Protein AF-A0A0C2FLE5-F1 (afdb_monomer_lite)

Sequence (185 aa):
MPFYPHYSCAQSGVLLNEAERVLRTFTVPATVDGKEVPNERIVPNSSESFRVSALHRWSSHPVVSEYWLNVLQPLRGDFGGLLFCAPSLAKRLSTQLPDDKCMAVVPISSFVPDFNTTSVLPNIIQTVEKAVLIEPQPENTVLLQGMVEVIKNHLLGRRNAQLQNRCDWCINTKCEEMRNVLVDS

Organism: NCBI:txid51022

Structure (mmCIF, N/CA/C/O backbone):
data_AF-A0A0C2FLE5-F1
#
_entry.id   AF-A0A0C2FLE5-F1
#
loop_
_atom_site.group_PDB
_atom_site.id
_atom_site.type_symbol
_atom_site.label_atom_id
_atom_site.label_alt_id
_atom_site.label_comp_id
_atom_site.label_asym_id
_atom_site.label_entity_id
_atom_site.label_seq_id
_atom_site.pdbx_PDB_ins_code
_atom_site.Cartn_x
_atom_site.Cartn_y
_atom_site.Cartn_z
_atom_site.occupancy
_atom_site.B_iso_or_equiv
_atom_site.auth_seq_id
_atom_site.auth_comp_id
_atom_site.auth_asym_id
_atom_site.auth_atom_id
_atom_site.pdbx_PDB_model_num
ATOM 1 N N . MET A 1 1 ? 7.540 0.224 -2.708 1.00 80.69 1 MET A N 1
ATOM 2 C CA . MET A 1 1 ? 6.463 -0.439 -1.943 1.00 80.69 1 MET A CA 1
ATOM 3 C C . MET A 1 1 ? 5.589 0.643 -1.329 1.00 80.69 1 MET A C 1
ATOM 5 O O . MET A 1 1 ? 6.129 1.429 -0.563 1.00 80.69 1 MET A O 1
ATOM 9 N N . PRO A 1 2 ? 4.296 0.746 -1.672 1.00 78.62 2 PRO A N 1
ATOM 10 C CA . PRO A 1 2 ? 3.363 1.605 -0.950 1.00 78.62 2 PRO A CA 1
ATOM 11 C C . PRO A 1 2 ? 3.165 1.114 0.493 1.00 78.62 2 PRO A C 1
ATOM 13 O O . PRO A 1 2 ? 3.104 -0.093 0.735 1.00 78.62 2 PRO A O 1
ATOM 16 N N . PHE A 1 3 ? 2.992 2.046 1.434 1.00 81.31 3 PHE A N 1
ATOM 17 C CA . PHE A 1 3 ? 2.640 1.743 2.831 1.00 81.31 3 PHE A CA 1
ATOM 18 C C . PHE A 1 3 ? 1.182 1.285 3.011 1.00 81.31 3 PHE A C 1
ATOM 20 O O . PHE A 1 3 ? 0.764 0.973 4.120 1.00 81.31 3 PHE A O 1
ATOM 27 N N . TYR A 1 4 ? 0.414 1.213 1.922 1.00 83.75 4 TYR A N 1
ATOM 28 C CA . TYR A 1 4 ? -0.947 0.690 1.904 1.00 83.75 4 TYR A CA 1
ATOM 29 C C . TYR A 1 4 ? -0.917 -0.815 1.592 1.00 83.75 4 TYR A C 1
ATOM 31 O O . TYR A 1 4 ? -0.530 -1.191 0.479 1.00 83.75 4 TYR A O 1
ATOM 39 N N . PRO A 1 5 ? -1.336 -1.698 2.520 1.00 86.06 5 PRO A N 1
ATOM 40 C CA . PRO A 1 5 ? -1.400 -3.132 2.238 1.00 86.06 5 PRO A CA 1
ATOM 41 C C . PRO A 1 5 ? -2.419 -3.467 1.153 1.00 86.06 5 PRO A C 1
ATOM 43 O O . PRO A 1 5 ? -2.209 -4.382 0.352 1.00 86.06 5 PRO A O 1
ATOM 46 N N . HIS A 1 6 ? -3.524 -2.726 1.121 1.00 87.75 6 HIS A N 1
ATOM 47 C CA . HIS A 1 6 ? -4.578 -2.882 0.131 1.00 87.75 6 HIS A CA 1
ATOM 48 C C . HIS A 1 6 ? -4.260 -2.045 -1.107 1.00 87.75 6 HIS A C 1
ATOM 50 O O . HIS A 1 6 ? -3.889 -0.876 -1.008 1.00 87.75 6 HIS A O 1
ATOM 56 N N . TYR A 1 7 ? -4.428 -2.638 -2.287 1.00 87.88 7 TYR A N 1
ATOM 57 C CA . TYR A 1 7 ? -4.278 -1.903 -3.535 1.00 87.88 7 TYR A CA 1
ATOM 58 C C . TYR A 1 7 ? -5.562 -1.149 -3.877 1.00 87.88 7 TYR A C 1
ATOM 60 O O . TYR A 1 7 ? -6.645 -1.728 -3.909 1.00 87.88 7 TYR A O 1
ATOM 68 N N . SER A 1 8 ? -5.412 0.127 -4.212 1.00 87.31 8 SER A N 1
ATOM 69 C CA . SER A 1 8 ? -6.438 0.942 -4.854 1.00 87.31 8 SER A CA 1
ATOM 70 C C . SER A 1 8 ? -5.788 1.782 -5.945 1.00 87.31 8 SER A C 1
ATOM 72 O O . SER A 1 8 ? -4.701 2.334 -5.742 1.00 87.31 8 SER A O 1
ATOM 74 N N . CYS A 1 9 ? -6.461 1.929 -7.089 1.00 86.69 9 CYS A N 1
ATOM 75 C CA . CYS A 1 9 ? -5.992 2.807 -8.161 1.00 86.69 9 CYS A CA 1
ATOM 76 C C . CYS A 1 9 ? -5.874 4.269 -7.709 1.00 86.69 9 CYS A C 1
ATOM 78 O O . CYS A 1 9 ? -5.026 4.981 -8.234 1.00 86.69 9 CYS A O 1
ATOM 80 N N . ALA A 1 10 ? -6.674 4.695 -6.724 1.00 84.31 10 ALA A N 1
ATOM 81 C CA . ALA A 1 10 ? -6.667 6.054 -6.179 1.00 84.31 10 ALA A CA 1
ATOM 82 C C . ALA A 1 10 ? -5.573 6.297 -5.120 1.00 84.31 10 ALA A C 1
ATOM 84 O O . ALA A 1 10 ? -5.348 7.438 -4.733 1.00 84.31 10 ALA A O 1
ATOM 85 N N . GLN A 1 11 ? -4.900 5.242 -4.647 1.00 85.06 11 GLN A N 1
ATOM 86 C CA . GLN A 1 11 ? -3.818 5.326 -3.659 1.00 85.06 11 GLN A CA 1
ATOM 87 C C . GLN A 1 11 ? -2.530 4.748 -4.253 1.00 85.06 11 GLN A C 1
ATOM 89 O O . GLN A 1 11 ? -1.797 5.445 -4.952 1.00 85.06 11 GLN A O 1
ATOM 94 N N . SER A 1 12 ? -2.287 3.449 -4.052 1.00 88.44 12 SER A N 1
ATOM 95 C CA . SER A 1 12 ? -1.125 2.738 -4.592 1.00 88.44 12 SER A CA 1
ATOM 96 C C . SER A 1 12 ? -0.978 2.917 -6.104 1.00 88.44 12 SER A C 1
ATOM 98 O O . SER A 1 12 ? 0.133 3.108 -6.580 1.00 88.44 12 SER A O 1
ATOM 100 N N . GLY A 1 13 ? -2.076 2.915 -6.867 1.00 89.69 13 GLY A N 1
ATOM 101 C CA . GLY A 1 13 ? -2.028 3.124 -8.318 1.00 89.69 13 GLY A CA 1
ATOM 102 C C . GLY A 1 13 ? -1.497 4.500 -8.726 1.00 89.69 13 GLY A C 1
ATOM 103 O O . GLY A 1 13 ? -0.676 4.574 -9.635 1.00 89.69 13 GLY A O 1
ATOM 104 N N . VAL A 1 14 ? -1.892 5.572 -8.030 1.00 89.94 14 VAL A N 1
ATOM 105 C CA . VAL A 1 14 ? -1.365 6.926 -8.279 1.00 89.94 14 VAL A CA 1
ATOM 106 C C . VAL A 1 14 ? 0.143 6.963 -8.043 1.00 89.94 14 VAL A C 1
ATOM 108 O O . VAL A 1 14 ? 0.878 7.454 -8.895 1.00 89.94 14 VAL A O 1
ATOM 111 N N . LEU A 1 15 ? 0.608 6.387 -6.929 1.00 90.94 15 LEU A N 1
ATOM 112 C CA . LEU A 1 15 ? 2.034 6.342 -6.596 1.00 90.94 15 LEU A CA 1
ATOM 113 C C . LEU A 1 15 ? 2.845 5.538 -7.617 1.00 90.94 15 LEU A C 1
ATOM 115 O O . LEU A 1 15 ? 3.942 5.945 -7.982 1.00 90.94 15 LEU A O 1
ATOM 119 N N . LEU A 1 16 ? 2.314 4.409 -8.092 1.00 92.62 16 LEU A N 1
ATOM 120 C CA . LEU A 1 16 ? 2.991 3.592 -9.102 1.00 92.62 16 LEU A CA 1
ATOM 121 C C . LEU A 1 16 ? 3.028 4.277 -10.470 1.00 92.62 16 LEU A C 1
ATOM 123 O O . LEU A 1 16 ? 4.052 4.208 -11.142 1.00 92.62 16 LEU A O 1
ATOM 127 N N . ASN A 1 17 ? 1.952 4.961 -10.866 1.00 93.31 17 ASN A N 1
ATOM 128 C CA . ASN A 1 17 ? 1.932 5.750 -12.099 1.00 93.31 17 ASN A CA 1
ATOM 129 C C . ASN A 1 17 ? 2.960 6.887 -12.042 1.00 93.31 17 ASN A C 1
ATOM 131 O O . ASN A 1 17 ? 3.650 7.150 -13.020 1.00 93.31 17 ASN A O 1
ATOM 135 N N . GLU A 1 18 ? 3.083 7.552 -10.893 1.00 94.19 18 GLU A N 1
ATOM 136 C CA . GLU A 1 18 ? 4.070 8.615 -10.719 1.00 94.19 18 GLU A CA 1
ATOM 137 C C . GLU A 1 18 ? 5.503 8.071 -10.690 1.00 94.19 18 GLU A C 1
ATOM 139 O O . GLU A 1 18 ? 6.390 8.637 -11.328 1.00 94.19 18 GLU A O 1
ATOM 144 N N . ALA A 1 19 ? 5.731 6.936 -10.023 1.00 92.69 19 ALA A N 1
ATOM 145 C CA . ALA A 1 19 ? 7.021 6.255 -10.049 1.00 92.69 19 ALA A CA 1
ATOM 146 C C . ALA A 1 19 ? 7.426 5.874 -11.480 1.00 92.69 19 ALA A C 1
ATOM 148 O O . ALA A 1 19 ? 8.569 6.093 -11.874 1.00 92.69 19 ALA A O 1
ATOM 149 N N . GLU A 1 20 ? 6.493 5.355 -12.280 1.00 93.31 20 GLU A N 1
ATOM 150 C CA . GLU A 1 20 ? 6.762 5.025 -13.677 1.00 93.31 20 GLU A CA 1
ATOM 151 C C . GLU A 1 20 ? 7.075 6.266 -14.523 1.00 93.31 20 GLU A C 1
ATOM 153 O O . GLU A 1 20 ? 8.065 6.269 -15.260 1.00 93.31 20 GLU A O 1
ATOM 158 N N . ARG A 1 21 ? 6.325 7.357 -14.337 1.00 94.50 21 ARG A N 1
ATOM 159 C CA . ARG A 1 21 ? 6.589 8.631 -15.015 1.00 94.50 21 ARG A CA 1
ATOM 160 C C . ARG A 1 21 ? 8.005 9.133 -14.725 1.00 94.50 21 ARG A C 1
ATOM 162 O O . ARG A 1 21 ? 8.717 9.554 -15.640 1.00 94.50 21 ARG A O 1
ATOM 169 N N . VAL A 1 22 ? 8.423 9.089 -13.458 1.00 93.75 22 VAL A N 1
ATOM 170 C CA . VAL A 1 22 ? 9.777 9.471 -13.030 1.00 93.75 22 VAL A CA 1
ATOM 171 C C . VAL A 1 22 ? 10.817 8.551 -13.671 1.00 93.75 22 VAL A C 1
ATOM 173 O O . VAL A 1 22 ? 11.784 9.045 -14.249 1.00 93.75 22 VAL A O 1
ATOM 176 N N . LEU A 1 23 ? 10.596 7.233 -13.662 1.00 93.44 23 LEU A N 1
ATOM 177 C CA . LEU A 1 23 ? 11.495 6.275 -14.310 1.00 93.44 23 LEU A CA 1
ATOM 178 C C . LEU A 1 23 ? 11.679 6.592 -15.795 1.00 93.44 23 LEU A C 1
ATOM 180 O O . LEU A 1 23 ? 12.816 6.676 -16.253 1.00 93.44 23 LEU A O 1
ATOM 184 N N . ARG A 1 24 ? 10.600 6.840 -16.544 1.00 92.00 24 ARG A N 1
ATOM 185 C CA . ARG A 1 24 ? 10.696 7.223 -17.963 1.00 92.00 24 ARG A CA 1
ATOM 186 C C . ARG A 1 24 ? 11.422 8.540 -18.193 1.00 92.00 24 ARG A C 1
ATOM 188 O O . ARG A 1 24 ? 12.083 8.694 -19.211 1.00 92.00 24 ARG A O 1
ATOM 195 N N . THR A 1 25 ? 11.275 9.490 -17.274 1.00 95.00 25 THR A N 1
ATOM 196 C CA . THR A 1 25 ? 11.876 10.822 -17.412 1.00 95.00 25 THR A CA 1
ATOM 197 C C . THR A 1 25 ? 13.398 10.766 -17.280 1.00 95.00 25 THR A C 1
ATOM 199 O O . THR A 1 25 ? 14.098 11.486 -17.984 1.00 95.00 25 THR A O 1
ATOM 202 N N . PHE A 1 26 ? 13.914 9.919 -16.385 1.00 95.06 26 PHE A N 1
ATOM 203 C CA . PHE A 1 26 ? 15.330 9.940 -15.999 1.00 95.06 26 PHE A CA 1
ATOM 204 C C . PHE A 1 26 ? 16.128 8.705 -16.424 1.00 95.06 26 PHE A C 1
ATOM 206 O O . PHE A 1 26 ? 17.340 8.673 -16.227 1.00 95.06 26 PHE A O 1
ATOM 213 N N . THR A 1 27 ? 15.482 7.683 -16.987 1.00 95.75 27 THR A N 1
ATOM 214 C CA . THR A 1 27 ? 16.147 6.433 -17.381 1.00 95.75 27 THR A CA 1
ATOM 215 C C . THR A 1 27 ? 15.638 5.918 -18.717 1.00 95.75 27 THR A C 1
ATOM 217 O O . THR A 1 27 ? 14.536 6.262 -19.140 1.00 95.75 27 THR A O 1
ATOM 220 N N . VAL A 1 28 ? 16.397 5.019 -19.338 1.00 94.81 28 VAL A N 1
ATOM 221 C CA . VAL A 1 28 ? 16.006 4.293 -20.557 1.00 94.81 28 VAL A CA 1
ATOM 222 C C . VAL A 1 28 ? 15.937 2.785 -20.281 1.00 94.81 28 VAL A C 1
ATOM 224 O O . VAL A 1 28 ? 16.626 2.320 -19.370 1.00 94.81 28 VAL A O 1
ATOM 227 N N . PRO A 1 29 ? 15.085 2.018 -20.988 1.00 93.69 29 PRO A N 1
ATOM 228 C CA . PRO A 1 29 ? 15.068 0.564 -20.850 1.00 93.69 29 PRO A CA 1
ATOM 229 C C . PRO A 1 29 ? 16.383 -0.051 -21.348 1.00 93.69 29 PRO A C 1
ATOM 231 O O . PRO A 1 29 ? 16.980 0.433 -22.311 1.00 93.69 29 PRO A O 1
ATOM 234 N N . ALA A 1 30 ? 16.830 -1.124 -20.701 1.00 92.19 30 ALA A N 1
ATOM 235 C CA . ALA A 1 30 ? 17.932 -1.939 -21.194 1.00 92.19 30 ALA A CA 1
ATOM 236 C C . ALA A 1 30 ? 17.481 -2.787 -22.392 1.00 92.19 30 ALA A C 1
ATOM 238 O O . ALA A 1 30 ? 16.291 -3.037 -22.591 1.00 92.19 30 ALA A O 1
ATOM 239 N N . THR A 1 31 ? 18.444 -3.240 -23.194 1.00 91.88 31 THR A N 1
ATOM 240 C CA . THR A 1 31 ? 18.205 -4.174 -24.300 1.00 91.88 31 THR A CA 1
ATOM 241 C C . THR A 1 31 ? 18.943 -5.478 -24.021 1.00 91.88 31 THR A C 1
ATOM 243 O O . THR A 1 31 ? 20.160 -5.464 -23.848 1.00 91.88 31 THR A O 1
ATOM 246 N N . VAL A 1 32 ? 18.219 -6.597 -24.010 1.00 87.12 32 VAL A N 1
ATOM 247 C CA . VAL A 1 32 ? 18.761 -7.954 -23.845 1.00 87.12 32 VAL A CA 1
ATOM 248 C C . VAL A 1 32 ? 18.377 -8.761 -25.082 1.00 87.12 32 VAL A C 1
ATOM 250 O O . VAL A 1 32 ? 17.215 -8.760 -25.486 1.00 87.12 32 VAL A O 1
ATOM 253 N N . ASP A 1 33 ? 19.355 -9.387 -25.739 1.00 89.25 33 ASP A N 1
ATOM 254 C CA . ASP A 1 33 ? 19.161 -10.151 -26.985 1.00 89.25 33 ASP A CA 1
ATOM 255 C C . ASP A 1 33 ? 18.396 -9.382 -28.084 1.00 89.25 33 ASP A C 1
ATOM 257 O O . ASP A 1 33 ? 17.570 -9.929 -28.817 1.00 89.25 33 ASP A O 1
ATOM 261 N N . GLY A 1 34 ? 18.650 -8.072 -28.185 1.00 87.88 34 GLY A N 1
ATOM 262 C CA . GLY A 1 34 ? 18.008 -7.190 -29.165 1.00 87.88 34 GLY A CA 1
ATOM 263 C C . GLY A 1 34 ? 16.560 -6.804 -28.839 1.00 87.88 34 GLY A C 1
ATOM 264 O O . GLY A 1 34 ? 15.910 -6.174 -29.671 1.00 87.88 34 GLY A O 1
ATOM 265 N N . LYS A 1 35 ? 16.046 -7.153 -27.653 1.00 89.62 35 LYS A N 1
ATOM 266 C CA . LYS A 1 35 ? 14.710 -6.768 -27.179 1.00 89.62 35 LYS A CA 1
ATOM 267 C C . LYS A 1 35 ? 14.805 -5.834 -25.983 1.00 89.62 35 LYS A C 1
ATOM 269 O O . LYS A 1 35 ? 15.610 -6.057 -25.083 1.00 89.62 35 LYS A O 1
ATOM 274 N N . GLU A 1 36 ? 13.963 -4.805 -25.960 1.00 89.44 36 GLU A N 1
ATOM 275 C CA . GLU A 1 36 ? 13.827 -3.961 -24.776 1.00 89.44 36 GLU A CA 1
ATOM 276 C C . GLU A 1 36 ? 13.279 -4.776 -23.602 1.00 89.44 36 GLU A C 1
ATOM 278 O O . GLU A 1 36 ? 12.317 -5.532 -23.747 1.00 89.44 36 GLU A O 1
ATOM 283 N N . VAL A 1 37 ? 13.886 -4.583 -22.435 1.00 90.31 37 VAL A N 1
ATOM 284 C CA . VAL A 1 37 ? 13.462 -5.160 -21.161 1.00 90.31 37 VAL A CA 1
ATOM 285 C C . VAL A 1 37 ? 12.984 -3.997 -20.284 1.00 90.31 37 VAL A C 1
ATOM 287 O O . VAL A 1 37 ? 13.802 -3.314 -19.668 1.00 90.31 37 VAL A O 1
ATOM 290 N N . PRO A 1 38 ? 11.668 -3.693 -20.249 1.00 86.81 38 PRO A N 1
ATOM 291 C CA . PRO A 1 38 ? 11.158 -2.436 -19.688 1.00 86.81 38 PRO A CA 1
ATOM 292 C C . PRO A 1 38 ? 11.493 -2.205 -18.213 1.00 86.81 38 PRO A C 1
ATOM 294 O O . PRO A 1 38 ? 11.668 -1.055 -17.794 1.00 86.81 38 PR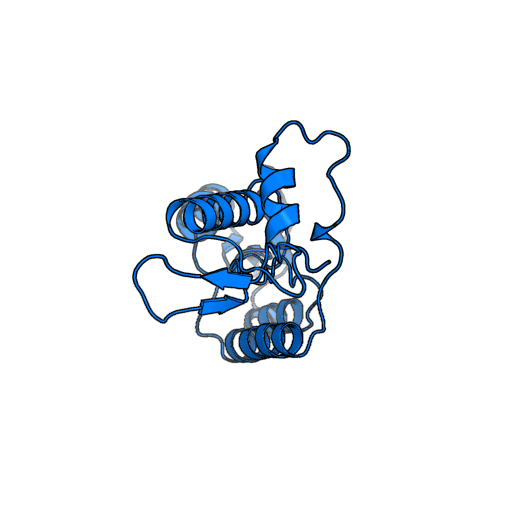O A O 1
ATOM 297 N N . ASN A 1 39 ? 11.572 -3.292 -17.441 1.00 89.12 39 ASN A N 1
ATOM 298 C CA . ASN A 1 39 ? 11.868 -3.293 -16.012 1.00 89.12 39 ASN A CA 1
ATOM 299 C C . ASN A 1 39 ? 13.375 -3.235 -15.706 1.00 89.12 39 ASN A C 1
ATOM 301 O O . ASN A 1 39 ? 13.735 -3.017 -14.553 1.00 89.12 39 ASN A O 1
ATOM 305 N N . GLU A 1 40 ? 14.260 -3.376 -16.691 1.00 93.31 40 GLU A N 1
ATOM 306 C CA . GLU A 1 40 ? 15.693 -3.117 -16.542 1.00 93.31 40 GLU A CA 1
ATOM 307 C C . GLU A 1 40 ? 16.001 -1.709 -17.046 1.00 93.31 40 GLU A C 1
ATOM 309 O O . GLU A 1 40 ? 15.653 -1.344 -18.167 1.00 93.31 40 GLU A O 1
ATOM 314 N N . ARG A 1 41 ? 16.595 -0.873 -16.194 1.00 94.38 41 ARG A N 1
ATOM 315 C CA . ARG A 1 41 ? 16.763 0.564 -16.432 1.00 94.38 41 ARG A CA 1
ATOM 316 C C . ARG A 1 41 ? 18.231 0.941 -16.431 1.00 94.38 41 ARG A C 1
ATOM 318 O O . ARG A 1 41 ? 18.993 0.478 -15.586 1.00 94.38 41 ARG A O 1
ATOM 325 N N . ILE A 1 42 ? 18.594 1.837 -17.338 1.00 95.12 42 ILE A N 1
ATOM 326 C CA . ILE A 1 42 ? 19.922 2.438 -17.441 1.00 95.12 42 ILE A CA 1
ATOM 327 C C . ILE A 1 42 ? 19.780 3.936 -17.197 1.00 95.12 42 ILE A C 1
ATOM 329 O O . ILE A 1 42 ? 18.889 4.583 -17.759 1.00 95.12 42 ILE A O 1
ATOM 333 N N . VAL A 1 43 ? 20.655 4.489 -16.361 1.00 95.88 43 VAL A N 1
ATOM 334 C CA . VAL A 1 43 ? 20.745 5.935 -16.149 1.00 95.88 43 VAL A CA 1
ATOM 335 C C . VAL A 1 43 ? 21.650 6.528 -17.237 1.00 95.88 43 VAL A C 1
ATOM 337 O O . VAL A 1 43 ? 22.828 6.174 -17.305 1.00 95.88 43 VAL A O 1
ATOM 340 N N . PRO A 1 44 ? 21.147 7.422 -18.110 1.00 94.19 44 PRO A N 1
ATOM 341 C CA . PRO A 1 44 ? 21.969 8.038 -19.142 1.00 94.19 44 PRO A CA 1
ATOM 342 C C . PRO A 1 44 ? 23.152 8.799 -18.538 1.00 94.19 44 PRO A C 1
ATOM 344 O O . PRO A 1 44 ? 23.010 9.472 -17.518 1.00 94.19 44 PRO A O 1
ATOM 347 N N . ASN A 1 45 ? 24.306 8.737 -19.204 1.00 93.62 45 ASN A N 1
ATOM 348 C CA . ASN A 1 45 ? 25.553 9.380 -18.769 1.00 93.62 45 ASN A CA 1
ATOM 349 C C . ASN A 1 45 ? 26.082 8.898 -17.405 1.00 93.62 45 ASN A C 1
ATOM 351 O O . ASN A 1 45 ? 26.833 9.619 -16.748 1.00 93.62 45 ASN A O 1
ATOM 355 N N . SER A 1 46 ? 25.719 7.689 -16.976 1.00 92.62 46 SER A N 1
ATOM 356 C CA . SER A 1 46 ? 26.290 7.050 -15.792 1.00 92.62 46 SER A CA 1
ATOM 357 C C . SER A 1 46 ? 26.575 5.564 -16.049 1.00 92.62 46 SER A C 1
ATOM 359 O O . SER A 1 46 ? 26.155 5.001 -17.060 1.00 92.62 46 SER A O 1
ATOM 361 N N . SER A 1 47 ? 27.329 4.932 -15.147 1.00 91.56 47 SER A N 1
ATOM 362 C CA . SER A 1 47 ? 27.562 3.481 -15.130 1.00 91.56 47 SER A CA 1
ATOM 363 C C . SER A 1 47 ? 26.453 2.697 -14.419 1.00 91.56 47 SER A C 1
ATOM 365 O O . SER A 1 47 ? 26.553 1.480 -14.277 1.00 91.56 47 SER A O 1
ATOM 367 N N . GLU A 1 48 ? 25.418 3.382 -13.934 1.00 94.12 48 GLU A N 1
ATOM 368 C CA . GLU A 1 48 ? 24.383 2.797 -13.093 1.00 94.12 48 GLU A CA 1
ATOM 369 C C . GLU A 1 48 ? 23.277 2.155 -13.931 1.00 94.12 48 GLU A C 1
ATOM 371 O O . GLU A 1 48 ? 22.686 2.762 -14.833 1.00 94.12 48 GLU A O 1
ATOM 376 N N . SER A 1 49 ? 22.942 0.923 -13.560 1.00 93.81 49 SER A N 1
ATOM 377 C CA . SER A 1 49 ? 21.773 0.210 -14.057 1.00 93.81 49 SER A CA 1
ATOM 378 C C . SER A 1 49 ? 21.087 -0.518 -12.910 1.00 93.81 49 SER A C 1
ATOM 380 O O . SER A 1 49 ? 21.715 -0.873 -11.911 1.00 93.81 49 SER A O 1
ATOM 382 N N . PHE A 1 50 ? 19.777 -0.704 -13.022 1.00 93.88 50 PHE A N 1
ATOM 383 C CA . PHE A 1 50 ? 18.996 -1.343 -11.973 1.00 93.88 50 PHE A CA 1
ATOM 384 C C . PHE A 1 50 ? 17.741 -2.005 -12.527 1.00 93.88 50 PHE A C 1
ATOM 386 O O . PHE A 1 50 ? 17.175 -1.583 -13.534 1.00 93.88 50 PHE A O 1
ATOM 393 N N . ARG A 1 51 ? 17.268 -3.033 -11.820 1.00 91.81 51 ARG A N 1
ATOM 394 C CA . ARG A 1 51 ? 15.989 -3.681 -12.104 1.00 91.81 51 ARG A CA 1
ATOM 395 C C . ARG A 1 51 ? 14.898 -3.123 -11.204 1.00 91.81 51 ARG A C 1
ATOM 397 O O . ARG A 1 51 ? 15.052 -3.032 -9.987 1.00 91.81 51 ARG A O 1
ATOM 404 N N . VAL A 1 52 ? 13.770 -2.791 -11.808 1.00 91.12 52 VAL A N 1
ATOM 405 C CA . VAL A 1 52 ? 12.582 -2.270 -11.146 1.00 91.12 52 VAL A CA 1
ATOM 406 C C . VAL A 1 52 ? 11.589 -3.402 -10.931 1.00 91.12 52 VAL A C 1
ATOM 408 O O . VAL A 1 52 ? 11.399 -4.270 -11.774 1.00 91.12 52 VAL A O 1
ATOM 411 N N . SER A 1 53 ? 10.934 -3.398 -9.777 1.00 90.06 53 SER A N 1
ATOM 412 C CA . SER A 1 53 ? 9.787 -4.261 -9.514 1.00 90.06 53 SER A CA 1
ATOM 413 C C . SER A 1 53 ? 8.867 -3.604 -8.489 1.00 90.06 53 SER A C 1
ATOM 415 O O . SER A 1 53 ? 9.312 -2.813 -7.653 1.00 90.06 53 SER A O 1
ATOM 417 N N . ALA A 1 54 ? 7.572 -3.918 -8.545 1.00 89.50 54 ALA A N 1
ATOM 418 C CA . ALA A 1 54 ? 6.573 -3.273 -7.701 1.00 89.50 54 ALA A CA 1
ATOM 419 C C . ALA A 1 54 ? 5.887 -4.246 -6.738 1.00 89.50 54 ALA A C 1
ATOM 421 O O . ALA A 1 54 ? 5.056 -5.072 -7.123 1.00 89.50 54 ALA A O 1
ATOM 422 N N . LEU A 1 55 ? 6.155 -4.058 -5.448 1.00 90.12 55 LEU A N 1
ATOM 423 C CA . LEU A 1 55 ? 5.335 -4.605 -4.373 1.00 90.12 55 LEU A CA 1
ATOM 424 C C . LEU A 1 55 ? 4.136 -3.677 -4.167 1.00 90.12 55 LEU A C 1
ATOM 426 O O . LEU A 1 55 ? 4.246 -2.675 -3.466 1.00 90.12 55 LEU A O 1
ATOM 430 N N . HIS A 1 56 ? 3.034 -3.959 -4.861 1.00 88.12 56 HIS A N 1
ATOM 431 C CA . HIS A 1 56 ? 1.869 -3.070 -4.978 1.00 88.12 56 HIS A CA 1
ATOM 432 C C . HIS A 1 56 ? 0.750 -3.371 -3.970 1.00 88.12 56 HIS A C 1
ATOM 434 O O . HIS A 1 56 ? -0.100 -2.515 -3.730 1.00 88.12 56 HIS A O 1
ATOM 440 N N . ARG A 1 57 ? 0.739 -4.580 -3.399 1.00 88.50 57 ARG A N 1
ATOM 441 C CA . ARG A 1 57 ? -0.217 -5.021 -2.381 1.00 88.50 57 ARG A CA 1
ATOM 442 C C . ARG A 1 57 ? 0.431 -6.050 -1.465 1.00 88.50 57 ARG A C 1
ATOM 444 O O . ARG A 1 57 ? 1.255 -6.842 -1.918 1.00 88.50 57 ARG A O 1
ATOM 451 N N . TRP A 1 58 ? 0.005 -6.075 -0.213 1.00 90.75 58 TRP A N 1
ATOM 452 C CA . TRP A 1 58 ? 0.443 -7.049 0.789 1.00 90.75 58 TRP A CA 1
ATOM 453 C C . TRP A 1 58 ? -0.624 -7.321 1.860 1.00 90.75 58 TRP A C 1
ATOM 455 O O . TRP A 1 58 ? -0.327 -7.883 2.908 1.00 90.75 58 TRP A O 1
ATOM 465 N N . SER A 1 59 ? -1.889 -6.996 1.571 1.00 87.56 59 SER A N 1
ATOM 466 C CA . SER A 1 59 ? -3.034 -7.187 2.472 1.00 87.56 59 SER A CA 1
ATOM 467 C C . SER A 1 59 ? -3.292 -8.636 2.894 1.00 87.56 59 SER A C 1
ATOM 469 O O . SER A 1 59 ? -3.964 -8.861 3.891 1.00 87.56 59 SER A O 1
ATOM 471 N N . SER A 1 60 ? -2.796 -9.619 2.139 1.00 85.31 60 SER A N 1
ATOM 472 C CA . SER A 1 60 ? -2.910 -11.044 2.475 1.00 85.31 60 S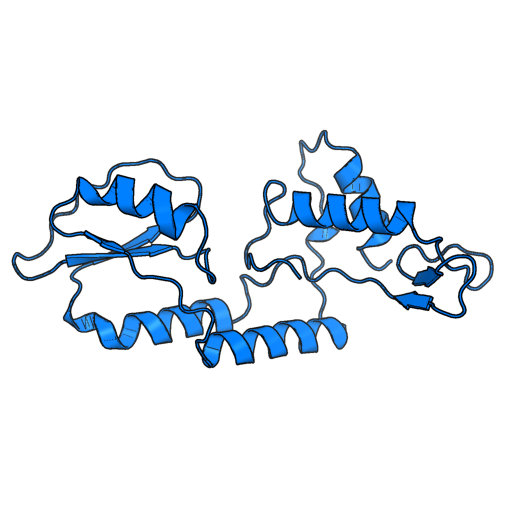ER A CA 1
ATOM 473 C C . SER A 1 60 ? -1.756 -11.565 3.336 1.00 85.31 60 SER A C 1
ATOM 475 O O . SER A 1 60 ? -1.734 -12.751 3.649 1.00 85.31 60 SER A O 1
ATOM 477 N N . HIS A 1 61 ? -0.760 -10.734 3.654 1.00 90.06 61 HIS A N 1
ATOM 478 C CA . HIS A 1 61 ? 0.350 -11.153 4.503 1.00 90.06 61 HIS A CA 1
ATOM 479 C C . HIS A 1 61 ? -0.113 -11.236 5.970 1.00 90.06 61 HIS A C 1
ATOM 481 O O . HIS A 1 61 ? -0.745 -10.283 6.436 1.00 90.06 61 HIS A O 1
ATOM 487 N N . PRO A 1 62 ? 0.227 -12.303 6.721 1.00 90.44 62 PRO A N 1
ATOM 488 C CA . PRO A 1 62 ? -0.207 -12.480 8.113 1.00 90.44 62 PRO A CA 1
ATOM 489 C C . PRO A 1 62 ? 0.117 -11.299 9.032 1.00 90.44 62 PRO A C 1
ATOM 491 O O . PRO A 1 62 ? -0.685 -10.971 9.905 1.00 90.44 62 PRO A O 1
ATOM 494 N N . VAL A 1 63 ? 1.225 -10.593 8.765 1.00 92.06 63 VAL A N 1
ATOM 495 C CA . VAL A 1 63 ? 1.621 -9.375 9.500 1.00 92.06 63 VAL A CA 1
ATOM 496 C C . VAL A 1 63 ? 0.487 -8.357 9.641 1.00 92.06 63 VAL A C 1
ATOM 498 O O . VAL A 1 63 ? 0.388 -7.707 10.671 1.00 92.06 63 VAL A O 1
ATOM 501 N N . VAL A 1 64 ? -0.392 -8.220 8.642 1.00 88.75 64 VAL A N 1
ATOM 502 C CA . VAL A 1 64 ? -1.505 -7.257 8.672 1.00 88.75 64 VAL A CA 1
ATOM 503 C C . VAL A 1 64 ? -2.428 -7.568 9.850 1.00 88.75 64 VAL A C 1
ATOM 505 O O . VAL A 1 64 ? -2.749 -6.684 10.640 1.00 88.75 64 VAL A O 1
ATOM 508 N N . SER A 1 65 ? -2.822 -8.835 9.996 1.00 88.94 65 SER A N 1
ATOM 509 C CA . SER A 1 65 ? -3.642 -9.298 11.117 1.00 88.94 65 SER A CA 1
ATOM 510 C C . SER A 1 65 ? -2.862 -9.384 12.427 1.00 88.94 65 SER A C 1
ATOM 512 O O . SER A 1 65 ? -3.402 -9.025 13.469 1.00 88.94 65 SER A O 1
ATOM 514 N N . GLU A 1 66 ? -1.607 -9.834 12.391 1.00 92.38 66 GLU A N 1
ATOM 515 C CA . GLU A 1 66 ? -0.774 -9.997 13.588 1.00 92.38 66 GLU A CA 1
ATOM 516 C C . GLU A 1 66 ? -0.448 -8.657 14.245 1.00 92.38 66 GLU A C 1
ATOM 518 O O . GLU A 1 66 ? -0.512 -8.546 15.465 1.00 92.38 66 GLU A O 1
ATOM 523 N N . TYR A 1 67 ? -0.172 -7.624 13.449 1.00 93.75 67 TYR A N 1
ATOM 524 C CA . TYR A 1 67 ? 0.039 -6.267 13.939 1.00 93.75 67 TYR A CA 1
ATOM 525 C C . TYR A 1 67 ? -1.200 -5.740 14.669 1.00 93.75 67 TYR A C 1
ATOM 527 O O . TYR A 1 67 ? -1.106 -5.329 15.824 1.00 93.75 67 TYR A O 1
ATOM 535 N N . TRP A 1 68 ? -2.379 -5.794 14.037 1.00 91.75 68 TRP A N 1
ATOM 536 C CA . TRP A 1 68 ? -3.601 -5.302 14.677 1.00 91.75 68 TRP A CA 1
ATOM 537 C C . TRP A 1 68 ? -3.977 -6.131 15.904 1.00 91.75 68 TRP A C 1
ATOM 539 O O . TRP A 1 68 ? -4.443 -5.570 16.892 1.00 91.75 68 TRP A O 1
ATOM 549 N N . LEU A 1 69 ? -3.725 -7.442 15.890 1.00 91.31 69 LEU A N 1
ATOM 550 C CA . LEU A 1 69 ? -3.884 -8.274 17.077 1.00 91.31 69 LEU A CA 1
ATOM 551 C C . LEU A 1 69 ? -2.931 -7.829 18.194 1.00 91.31 69 LEU A C 1
ATOM 553 O O . LEU A 1 69 ? -3.376 -7.655 19.322 1.00 91.31 69 LEU A O 1
ATOM 557 N N . ASN A 1 70 ? -1.656 -7.589 17.883 1.00 93.69 70 ASN A N 1
ATOM 558 C CA . ASN A 1 70 ? -0.657 -7.136 18.847 1.00 93.69 70 ASN A CA 1
ATOM 559 C C . ASN A 1 70 ? -1.013 -5.775 19.471 1.00 93.69 70 ASN A C 1
ATOM 561 O O . ASN A 1 70 ? -0.843 -5.603 20.675 1.00 93.69 70 ASN A O 1
ATOM 565 N N . VAL A 1 71 ? -1.564 -4.847 18.682 1.00 92.81 71 VAL A N 1
ATOM 566 C CA . VAL A 1 71 ? -2.012 -3.525 19.155 1.00 92.81 71 VAL A CA 1
ATOM 567 C C . VAL A 1 71 ? -3.289 -3.616 19.998 1.00 92.81 71 VAL A C 1
ATOM 569 O O . VAL A 1 71 ? -3.404 -2.946 21.021 1.00 92.81 71 VAL A O 1
ATOM 572 N N . LEU A 1 72 ? -4.263 -4.432 19.586 1.00 90.69 72 LEU A N 1
ATOM 573 C CA . LEU A 1 72 ? -5.592 -4.465 20.211 1.00 90.69 72 LEU A CA 1
ATOM 574 C C . LEU A 1 72 ? -5.681 -5.417 21.407 1.00 90.69 72 LEU A C 1
ATOM 576 O O . LEU A 1 72 ? -6.502 -5.206 22.298 1.00 90.69 72 LEU A O 1
ATOM 580 N N . GLN A 1 73 ? -4.865 -6.471 21.445 1.00 90.94 73 GLN A N 1
ATOM 581 C CA . GLN A 1 73 ? -4.931 -7.497 22.485 1.00 90.94 73 GLN A CA 1
ATOM 582 C C . GLN A 1 73 ? -4.711 -6.945 23.905 1.00 90.94 73 GLN A C 1
ATOM 584 O O . GLN A 1 73 ? -5.498 -7.319 24.780 1.00 90.94 73 GLN A O 1
ATOM 589 N N . PRO A 1 74 ? -3.738 -6.046 24.162 1.00 92.50 74 PRO A N 1
ATOM 590 C CA . PRO A 1 74 ? -3.567 -5.432 25.480 1.00 92.50 74 PRO A CA 1
ATOM 591 C C . PRO A 1 74 ? -4.771 -4.590 25.923 1.00 92.50 74 PRO A C 1
ATOM 593 O O . PRO A 1 74 ? -5.034 -4.492 27.115 1.00 92.50 74 PRO A O 1
ATOM 596 N N . LEU A 1 75 ? -5.523 -4.029 24.970 1.00 90.56 75 LEU A N 1
ATOM 597 C CA . LEU A 1 75 ? -6.640 -3.109 25.213 1.00 90.56 75 LEU A CA 1
ATOM 598 C C . LEU A 1 75 ? -8.008 -3.808 25.227 1.00 90.56 75 LEU A C 1
ATOM 600 O O . LEU A 1 75 ? -9.054 -3.170 25.338 1.00 90.56 75 LEU A O 1
ATOM 604 N N . ARG A 1 76 ? -8.036 -5.138 25.085 1.00 86.88 76 ARG A N 1
ATOM 605 C CA . ARG A 1 76 ? -9.280 -5.911 24.944 1.00 86.88 76 ARG A CA 1
ATOM 606 C C . ARG A 1 76 ? -10.247 -5.714 26.117 1.00 86.88 76 ARG A C 1
ATOM 608 O O . ARG A 1 76 ? -11.453 -5.820 25.921 1.00 86.88 76 ARG A O 1
ATOM 615 N N . GLY A 1 77 ? -9.730 -5.468 27.321 1.00 87.00 77 GLY A N 1
ATOM 616 C CA . GLY A 1 77 ? -10.543 -5.233 28.517 1.00 87.00 77 GLY A CA 1
AT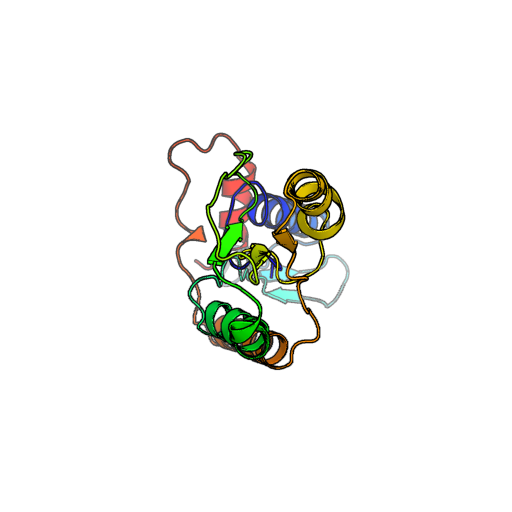OM 617 C C . GLY A 1 77 ? -11.268 -3.884 28.522 1.00 87.00 77 GLY A C 1
ATOM 618 O O . GLY A 1 77 ? -12.284 -3.752 29.207 1.00 87.00 77 GLY A O 1
ATOM 619 N N . ASP A 1 78 ? -10.797 -2.917 27.738 1.00 89.06 78 ASP A N 1
ATOM 620 C CA . ASP A 1 78 ? -11.239 -1.519 27.799 1.00 89.06 78 ASP A CA 1
ATOM 621 C C . ASP A 1 78 ? -12.408 -1.236 26.843 1.00 89.06 78 ASP A C 1
ATOM 623 O O . ASP A 1 78 ? -13.174 -0.285 27.022 1.00 89.06 78 ASP A O 1
ATOM 627 N N . PHE A 1 79 ? -12.586 -2.095 25.836 1.00 89.94 79 PHE A N 1
ATOM 628 C CA . PHE A 1 79 ? -13.536 -1.879 24.751 1.00 89.94 79 PHE A CA 1
ATOM 629 C C . PHE A 1 79 ? -14.659 -2.918 24.724 1.00 89.94 79 PHE A C 1
ATOM 631 O O . PHE A 1 79 ? -14.439 -4.119 24.858 1.00 89.94 79 PHE A O 1
ATOM 638 N N . GLY A 1 80 ? -15.884 -2.442 24.497 1.00 87.31 80 GLY A N 1
ATOM 639 C CA . GLY A 1 80 ? -17.084 -3.269 24.326 1.00 87.31 80 GLY A CA 1
ATOM 640 C C . GLY A 1 80 ? -17.402 -3.570 22.860 1.00 87.31 80 GLY A C 1
ATOM 641 O O . GLY A 1 80 ? -18.270 -4.388 22.569 1.00 87.31 80 GLY A O 1
ATOM 642 N N . GLY A 1 81 ? -16.698 -2.917 21.931 1.00 86.44 81 GLY A N 1
ATOM 643 C CA . GLY A 1 81 ? -16.855 -3.116 20.496 1.00 86.44 81 GLY A CA 1
ATOM 644 C C . GLY A 1 81 ? -15.684 -2.544 19.702 1.00 86.44 81 GLY A C 1
ATOM 645 O O . GLY A 1 81 ? -15.018 -1.605 20.140 1.00 86.44 81 GLY A O 1
ATOM 646 N N . LEU A 1 82 ? -15.455 -3.120 18.522 1.00 87.44 82 LEU A N 1
ATOM 647 C CA . LEU A 1 82 ? -14.461 -2.664 17.554 1.00 87.44 82 LEU A CA 1
ATOM 648 C C . LEU A 1 82 ? -15.166 -2.193 16.284 1.00 87.44 82 LEU A C 1
ATOM 650 O O . LEU A 1 82 ? -16.035 -2.886 15.753 1.00 87.44 82 LEU A O 1
ATOM 654 N N . LEU A 1 83 ? -14.746 -1.043 15.773 1.00 87.94 83 LEU A N 1
ATOM 655 C CA . LEU A 1 83 ? -15.164 -0.508 14.490 1.00 87.94 83 LEU A CA 1
ATOM 656 C C . LEU A 1 83 ? -13.955 -0.428 13.560 1.00 87.94 83 LEU A C 1
ATOM 658 O O . LEU A 1 83 ? -13.089 0.423 13.740 1.00 87.94 83 LEU A O 1
ATOM 662 N N . PHE A 1 84 ? -13.912 -1.284 12.542 1.00 88.06 84 PHE A N 1
ATOM 663 C CA . PHE A 1 84 ? -12.881 -1.218 11.510 1.00 88.06 84 PHE A CA 1
ATOM 664 C C . PHE A 1 84 ? -13.230 -0.160 10.459 1.00 88.06 84 PHE A C 1
ATOM 666 O O . PHE A 1 84 ? -14.224 -0.276 9.742 1.00 88.06 84 PHE A O 1
ATOM 673 N N . CYS A 1 85 ? -12.383 0.858 10.355 1.00 85.62 85 CYS A N 1
ATOM 674 C CA . CYS A 1 85 ? -12.504 1.966 9.420 1.00 85.62 85 CYS A CA 1
ATOM 675 C C . CYS A 1 85 ? -11.441 1.858 8.324 1.00 85.62 85 CYS A C 1
ATOM 677 O O . CYS A 1 85 ? -10.245 1.881 8.600 1.00 85.62 85 CYS A O 1
ATOM 679 N N . ALA A 1 86 ? -11.880 1.803 7.071 1.00 81.12 86 ALA A N 1
ATOM 680 C CA . ALA A 1 86 ? -11.041 2.031 5.898 1.00 81.12 86 ALA A CA 1
ATOM 681 C C . ALA A 1 86 ? -11.493 3.337 5.215 1.00 81.12 86 ALA A C 1
ATOM 683 O O . ALA A 1 86 ? -12.669 3.704 5.343 1.00 81.12 86 ALA A O 1
ATOM 684 N N . PRO A 1 87 ? -10.606 4.060 4.507 1.00 65.50 87 PRO A N 1
ATOM 685 C CA . PRO A 1 87 ? -10.924 5.330 3.866 1.00 65.50 87 PRO A CA 1
ATOM 686 C C . PRO A 1 87 ? -11.895 5.126 2.694 1.00 65.50 87 PRO A C 1
ATOM 688 O O . PRO A 1 87 ? -11.481 5.039 1.545 1.00 65.50 87 PRO A O 1
ATOM 691 N N . SER A 1 88 ? -13.192 5.030 3.006 1.00 57.12 88 SER A N 1
ATOM 692 C CA . SER A 1 88 ? -14.333 5.213 2.090 1.00 57.12 88 SER A CA 1
ATOM 693 C C . SER A 1 88 ? -15.716 5.121 2.769 1.00 57.12 88 SER A C 1
ATOM 695 O O . SER A 1 88 ? -16.710 4.899 2.082 1.00 57.12 88 SER A O 1
ATOM 697 N N . LEU A 1 89 ? -15.846 5.292 4.092 1.00 43.31 89 LEU A N 1
ATOM 698 C CA . LEU A 1 89 ? -17.155 5.231 4.765 1.00 43.31 89 LEU A CA 1
ATOM 699 C C . LEU A 1 89 ? -17.399 6.436 5.680 1.00 43.31 89 LEU A C 1
ATOM 701 O O . LEU A 1 89 ? -17.051 6.443 6.854 1.00 43.31 89 LEU A O 1
ATOM 705 N N . ALA A 1 90 ? -18.080 7.441 5.126 1.00 37.38 90 ALA A N 1
ATOM 706 C CA . ALA A 1 90 ? -18.766 8.483 5.880 1.00 37.38 90 ALA A CA 1
ATOM 707 C C . ALA A 1 90 ? -20.155 7.969 6.297 1.00 37.38 90 ALA A C 1
ATOM 709 O O . ALA A 1 90 ? -21.168 8.300 5.682 1.00 37.38 90 ALA A O 1
ATOM 710 N N . LYS A 1 91 ? -20.226 7.112 7.319 1.00 42.94 91 LYS A N 1
ATOM 711 C CA . LYS A 1 91 ? -21.496 6.820 7.999 1.00 42.94 91 LYS A CA 1
ATOM 712 C C . LYS A 1 91 ? -21.313 6.939 9.503 1.00 42.94 91 LYS A C 1
ATOM 714 O O . LYS A 1 91 ? -20.386 6.372 10.069 1.00 42.94 91 LYS A O 1
ATOM 719 N N . ARG A 1 92 ? -22.218 7.690 10.134 1.00 45.56 92 ARG A N 1
ATOM 720 C CA . ARG A 1 92 ? -22.336 7.770 11.591 1.00 45.56 92 ARG A CA 1
ATOM 721 C C . ARG A 1 92 ? -22.874 6.435 12.092 1.00 45.56 92 ARG A C 1
ATOM 723 O O . ARG A 1 92 ? -23.893 5.965 11.590 1.00 45.56 92 ARG A O 1
ATOM 730 N N . LEU A 1 93 ? -22.184 5.830 13.048 1.00 45.84 93 LEU A N 1
ATOM 731 C CA . LEU A 1 93 ? -22.623 4.600 13.695 1.00 45.84 93 LEU A CA 1
ATOM 732 C C . LEU A 1 93 ? -23.171 4.949 15.073 1.00 45.84 93 LEU A C 1
ATOM 734 O O . LEU A 1 93 ? -22.468 5.540 15.886 1.00 45.84 93 LEU A O 1
ATOM 738 N N . SER A 1 94 ? -24.428 4.587 15.318 1.00 48.47 94 SER A N 1
ATOM 739 C CA . SER A 1 94 ? -24.972 4.491 16.669 1.00 48.47 94 SER A CA 1
ATOM 740 C C . SER A 1 94 ? -24.811 3.047 17.129 1.00 48.47 94 SER A C 1
ATOM 742 O O . SER A 1 94 ? -25.397 2.143 16.530 1.00 48.47 94 SER A O 1
ATOM 744 N N . THR A 1 95 ? -24.029 2.820 18.173 1.00 56.28 95 THR A N 1
ATOM 745 C CA . THR A 1 95 ? -23.898 1.511 18.816 1.00 56.28 95 THR A CA 1
ATOM 746 C C . THR A 1 95 ? -24.283 1.643 20.283 1.00 56.28 95 THR A C 1
ATOM 748 O O . THR A 1 95 ? -23.921 2.612 20.947 1.00 56.28 95 THR A O 1
ATOM 751 N N . GLN A 1 96 ? -25.065 0.688 20.787 1.00 60.47 96 GLN A N 1
ATOM 752 C CA . GLN A 1 96 ? -25.293 0.545 22.221 1.00 60.47 96 GLN A CA 1
ATOM 753 C C . GLN A 1 96 ? -24.137 -0.277 22.790 1.00 60.47 96 GLN A C 1
ATOM 755 O O . GLN A 1 96 ? -23.899 -1.400 22.349 1.00 60.47 96 GLN A O 1
ATOM 760 N N . LEU A 1 97 ? -23.402 0.308 23.731 1.00 70.50 97 LEU A N 1
ATOM 761 C CA . LEU A 1 97 ? -22.315 -0.338 24.458 1.00 70.50 97 LEU A CA 1
ATOM 762 C C . LEU A 1 97 ? -22.659 -0.393 25.948 1.00 70.50 97 LEU A C 1
ATOM 764 O O . LEU A 1 97 ? -23.406 0.472 26.411 1.00 70.50 97 LEU A O 1
ATOM 768 N N . PRO A 1 98 ? -22.108 -1.365 26.701 1.00 73.69 98 PRO A N 1
ATOM 769 C CA . PRO A 1 98 ? -22.172 -1.352 28.159 1.00 73.69 98 PRO A CA 1
ATOM 770 C C . PRO A 1 98 ? -21.710 -0.009 28.739 1.00 73.69 98 PRO A C 1
ATOM 772 O O . PRO A 1 98 ? -20.878 0.686 28.145 1.00 73.69 98 PRO A O 1
ATOM 775 N N . ASP A 1 99 ? -22.245 0.366 29.901 1.00 75.88 99 ASP A N 1
ATOM 776 C CA . ASP A 1 99 ? -22.038 1.709 30.445 1.00 75.88 99 ASP A CA 1
ATOM 777 C C . ASP A 1 99 ? -20.569 2.032 30.746 1.00 75.88 99 ASP A C 1
ATOM 779 O O . ASP A 1 99 ? -20.158 3.177 30.567 1.00 75.88 99 ASP A O 1
ATOM 783 N N . ASP A 1 100 ? -19.777 1.016 31.089 1.00 82.56 100 ASP A N 1
ATOM 784 C CA . ASP A 1 100 ? -18.356 1.086 31.432 1.00 82.56 100 ASP A CA 1
ATOM 785 C C . ASP A 1 100 ? -17.401 0.900 30.238 1.00 82.56 100 ASP A C 1
ATOM 787 O O . ASP A 1 100 ? -16.186 0.860 30.434 1.00 82.56 100 ASP A O 1
ATOM 791 N N . LYS A 1 101 ? -17.915 0.747 29.009 1.00 84.44 101 LYS A N 1
ATOM 792 C CA . LYS A 1 101 ? -17.103 0.391 27.836 1.00 84.44 101 LYS A CA 1
ATOM 793 C C . LYS A 1 101 ? -17.128 1.437 26.732 1.00 84.44 101 LYS A C 1
ATOM 795 O O . LYS A 1 101 ? -18.161 2.025 26.416 1.00 84.44 101 LYS A O 1
ATOM 800 N N . CYS A 1 102 ? -15.986 1.564 26.060 1.00 86.88 102 CYS A N 1
ATOM 801 C CA . CYS A 1 102 ? -15.830 2.371 24.854 1.00 86.88 102 CYS A CA 1
ATOM 802 C C . CYS A 1 102 ? -15.851 1.509 23.579 1.00 86.88 102 CYS A C 1
ATOM 804 O O . CYS A 1 102 ? -15.650 0.292 23.606 1.00 86.88 102 CYS A O 1
ATOM 806 N N . MET A 1 103 ? -16.075 2.154 22.439 1.00 89.88 103 MET A N 1
ATOM 807 C CA . MET A 1 103 ? -15.856 1.618 21.101 1.00 89.88 103 MET A CA 1
ATOM 808 C C . MET A 1 103 ? -14.436 1.969 20.666 1.00 89.88 103 MET A C 1
ATOM 810 O O . MET A 1 103 ? -14.090 3.149 20.615 1.00 89.88 103 MET A O 1
ATOM 814 N N . ALA A 1 104 ? -13.636 0.977 20.290 1.00 90.69 104 ALA A N 1
ATOM 815 C CA . ALA A 1 104 ? -12.363 1.236 19.629 1.00 90.69 104 ALA A CA 1
ATOM 816 C C . ALA A 1 104 ? -12.585 1.395 18.123 1.00 90.69 104 ALA A C 1
ATOM 818 O O . ALA A 1 104 ? -13.122 0.509 17.455 1.00 90.69 104 ALA A O 1
ATOM 819 N N . VAL A 1 105 ? -12.164 2.531 17.584 1.00 91.62 105 VAL A N 1
ATOM 820 C CA . VAL A 1 105 ? -12.187 2.841 16.157 1.00 91.62 105 VAL A CA 1
ATOM 821 C C . VAL A 1 105 ? -10.809 2.524 15.597 1.00 91.62 105 VAL A C 1
ATOM 823 O O . VAL A 1 105 ? -9.822 3.145 15.970 1.00 91.62 105 VAL A O 1
ATOM 826 N N . VAL A 1 106 ? -10.735 1.529 14.720 1.00 91.38 106 VAL A N 1
ATOM 827 C CA . VAL A 1 106 ? -9.486 0.946 14.228 1.00 91.38 106 VAL A CA 1
ATOM 828 C C . VAL A 1 106 ? -9.308 1.317 12.757 1.00 91.38 106 VAL A C 1
ATOM 830 O O . VAL A 1 106 ? -10.079 0.835 11.922 1.00 91.38 106 VAL A O 1
ATOM 833 N N . PRO A 1 107 ? -8.312 2.140 12.392 1.00 91.25 107 PRO A N 1
ATOM 834 C CA . PRO A 1 107 ? -8.052 2.502 11.004 1.00 91.25 107 PRO A CA 1
ATOM 835 C C . PRO A 1 107 ? -7.348 1.347 10.272 1.00 91.25 107 PRO A C 1
ATOM 837 O O . PRO A 1 107 ? -6.156 1.405 9.997 1.00 91.25 107 PRO A O 1
ATOM 840 N N . ILE A 1 108 ? -8.086 0.279 9.955 1.00 87.88 108 ILE A N 1
ATOM 841 C CA . ILE A 1 108 ? -7.558 -1.043 9.561 1.00 87.88 108 ILE A CA 1
ATOM 842 C C . ILE A 1 108 ? -6.576 -1.017 8.374 1.00 87.88 108 ILE A C 1
ATOM 844 O O . ILE A 1 108 ? -5.731 -1.900 8.242 1.00 87.88 108 ILE A O 1
ATOM 848 N N . SER A 1 109 ? -6.671 -0.005 7.510 1.00 84.81 109 SER A N 1
ATOM 849 C CA . SER A 1 109 ? -5.815 0.170 6.333 1.00 84.81 109 SER A CA 1
ATOM 850 C C . SER A 1 109 ? -4.622 1.112 6.534 1.00 84.81 109 SER A C 1
ATOM 852 O O . SER A 1 109 ? -3.795 1.207 5.626 1.00 84.81 109 SER A O 1
ATOM 854 N N . SER A 1 110 ? -4.539 1.826 7.660 1.00 88.94 110 SER A N 1
ATOM 855 C CA . SER A 1 110 ? -3.499 2.824 7.939 1.00 88.94 110 SER A CA 1
ATOM 856 C C . SER A 1 110 ? -2.554 2.299 9.018 1.00 88.94 110 SER A C 1
ATOM 858 O O . SER A 1 110 ? -2.915 2.183 10.184 1.00 88.94 110 SER A O 1
ATOM 860 N N . PHE A 1 111 ? -1.331 1.968 8.608 1.00 89.62 111 PHE A N 1
ATOM 861 C CA . PHE A 1 111 ? -0.272 1.420 9.472 1.00 89.62 111 PHE A CA 1
ATOM 862 C C . PHE A 1 111 ? 0.730 2.491 9.916 1.00 89.62 111 PHE A C 1
ATOM 864 O O . PHE A 1 111 ? 1.574 2.255 10.771 1.00 89.62 111 PHE A O 1
ATOM 871 N N . VAL A 1 112 ? 0.609 3.680 9.331 1.00 89.75 112 VAL A N 1
ATOM 872 C CA . VAL A 1 112 ? 1.354 4.889 9.661 1.00 89.75 112 VAL A CA 1
ATOM 873 C C . VAL A 1 112 ? 0.315 5.994 9.857 1.00 89.75 112 VAL A C 1
ATOM 875 O O . VAL A 1 112 ? -0.689 5.986 9.131 1.00 89.75 112 VAL A O 1
ATOM 878 N N . PRO A 1 113 ? 0.517 6.931 10.798 1.00 90.12 113 PRO A N 1
ATOM 879 C CA . PRO A 1 113 ? -0.345 8.095 10.915 1.00 90.12 113 PRO A CA 1
ATOM 880 C C . PRO A 1 113 ? -0.458 8.845 9.582 1.00 90.12 113 PRO A C 1
ATOM 882 O O . PRO A 1 113 ? 0.541 9.153 8.933 1.00 90.12 113 PRO A O 1
ATOM 885 N N . ASP A 1 114 ? -1.688 9.132 9.168 1.00 87.19 114 ASP A N 1
ATOM 886 C CA . ASP A 1 114 ? -2.007 9.848 7.937 1.00 87.19 114 ASP A CA 1
ATOM 887 C C . ASP A 1 114 ? -3.071 10.927 8.196 1.00 87.19 114 ASP A C 1
ATOM 889 O O . ASP A 1 114 ? -3.536 11.126 9.321 1.00 87.19 114 ASP A O 1
ATOM 893 N N . PHE A 1 115 ? -3.478 11.657 7.155 1.00 87.56 115 PHE A N 1
ATOM 894 C CA . PHE A 1 115 ? -4.513 12.688 7.287 1.00 87.56 115 PHE A CA 1
ATOM 895 C C . PHE A 1 115 ? -5.850 12.129 7.815 1.00 87.56 115 PHE A C 1
ATOM 897 O O . PHE A 1 115 ? -6.574 12.815 8.541 1.00 87.56 115 PHE A O 1
ATOM 904 N N . ASN A 1 116 ? -6.179 10.869 7.504 1.00 86.50 116 ASN A N 1
ATOM 905 C CA . ASN A 1 116 ? -7.399 10.248 8.003 1.00 86.50 116 ASN A CA 1
ATOM 906 C C . ASN A 1 116 ? -7.315 9.996 9.507 1.00 86.50 116 ASN A C 1
ATOM 908 O O . ASN A 1 116 ? -8.266 10.308 10.217 1.00 86.50 116 ASN A O 1
ATOM 912 N N . THR A 1 117 ? -6.198 9.469 10.006 1.00 89.62 117 THR A N 1
ATOM 913 C CA . THR A 1 117 ? -6.036 9.172 11.437 1.00 89.62 117 THR A CA 1
ATOM 914 C C . THR A 1 117 ? -5.788 10.425 12.272 1.00 89.62 117 THR A C 1
ATOM 916 O O . THR A 1 117 ? -6.185 10.470 13.426 1.00 89.62 117 THR A O 1
ATOM 919 N N . THR A 1 118 ? -5.171 11.456 11.697 1.00 90.94 118 THR A N 1
ATOM 920 C CA . THR A 1 118 ? -4.835 12.701 12.416 1.00 90.94 118 THR A CA 1
ATOM 921 C C . THR A 1 118 ? -5.946 13.745 12.400 1.00 90.94 118 THR A C 1
ATOM 923 O O . THR A 1 118 ? -6.051 14.528 13.337 1.00 90.94 118 THR A O 1
ATOM 926 N N . SER A 1 119 ? -6.770 13.787 11.348 1.00 88.62 119 SER A N 1
ATOM 927 C CA . SER A 1 119 ? -7.772 14.847 11.166 1.00 88.62 119 SER A CA 1
ATOM 928 C C . SER A 1 119 ? -9.178 14.299 10.952 1.00 88.62 119 SER A C 1
ATOM 930 O O . SER A 1 119 ? -10.104 14.665 11.673 1.00 88.62 119 SER A O 1
ATOM 932 N N . VAL A 1 120 ? -9.370 13.414 9.970 1.00 88.19 120 VAL A N 1
ATOM 933 C CA . VAL A 1 120 ? -10.722 13.002 9.548 1.00 88.19 120 VAL A CA 1
ATOM 934 C C . VAL A 1 120 ? -11.429 12.179 10.625 1.00 88.19 120 VAL A C 1
ATOM 936 O O . VAL A 1 120 ? -12.523 12.537 11.053 1.00 88.19 120 VAL A O 1
ATOM 939 N N . LEU A 1 121 ? -10.813 11.084 11.074 1.00 88.31 121 LEU A N 1
ATOM 940 C CA . LEU A 1 121 ? -11.397 10.176 12.057 1.00 88.31 121 LEU A CA 1
ATOM 941 C C . LEU A 1 121 ? -11.597 10.856 13.413 1.00 88.31 121 LEU A C 1
ATOM 943 O O . LEU A 1 121 ? -12.719 10.761 13.908 1.00 88.31 121 LEU A O 1
ATOM 947 N N . PRO A 1 122 ? -10.618 11.599 13.977 1.00 89.62 122 PRO A N 1
ATOM 948 C CA . PRO A 1 122 ? -10.838 12.371 15.197 1.00 89.62 122 PRO A CA 1
ATOM 949 C C . PRO A 1 122 ? -12.060 13.290 15.101 1.00 89.62 122 PRO A C 1
ATOM 951 O O . PRO A 1 122 ? -12.926 13.245 15.969 1.00 89.62 122 PRO A O 1
ATOM 954 N N . ASN A 1 123 ? -12.199 14.051 14.012 1.00 87.94 123 ASN A N 1
ATOM 955 C CA . ASN A 1 123 ? -13.337 14.958 13.827 1.00 87.94 123 ASN A CA 1
ATOM 956 C C . ASN A 1 123 ? -14.679 14.222 13.686 1.00 87.94 123 ASN A C 1
ATOM 958 O O . ASN A 1 123 ? -15.708 14.722 14.137 1.00 87.94 123 ASN A O 1
ATOM 962 N N . ILE A 1 124 ? -14.693 13.032 13.079 1.00 84.81 124 ILE A N 1
ATOM 963 C CA . ILE A 1 124 ? -15.907 12.208 12.985 1.00 84.81 124 ILE A CA 1
ATOM 964 C C . ILE A 1 124 ? -16.313 11.696 14.374 1.00 84.81 124 ILE A C 1
ATOM 966 O O . ILE A 1 124 ? -17.489 11.780 14.740 1.00 84.81 124 ILE A O 1
ATOM 970 N N . ILE A 1 125 ? -15.356 11.177 15.149 1.00 87.12 125 ILE A N 1
ATOM 971 C CA . ILE A 1 125 ? -15.644 10.506 16.423 1.00 87.12 125 ILE A CA 1
ATOM 972 C C . ILE A 1 125 ? -15.815 11.466 17.600 1.00 87.12 125 ILE A C 1
ATOM 974 O O . ILE A 1 125 ? -16.413 11.067 18.587 1.00 87.12 125 ILE A O 1
ATOM 978 N N . GLN A 1 126 ? -15.379 12.728 17.497 1.00 83.69 126 GLN A N 1
ATOM 979 C CA . GLN A 1 126 ? -15.633 13.766 18.513 1.00 83.69 126 GLN A CA 1
ATOM 980 C C . GLN A 1 126 ? -17.121 13.899 18.872 1.00 83.69 126 GLN A C 1
ATOM 982 O O . GLN A 1 126 ? -17.466 14.287 19.982 1.00 83.69 126 GLN A O 1
ATOM 987 N N . THR A 1 127 ? -18.010 13.571 17.932 1.00 79.19 127 THR A N 1
ATOM 988 C CA . THR A 1 127 ? -19.467 13.596 18.140 1.00 79.19 127 THR A CA 1
ATOM 989 C C . THR A 1 127 ? -20.027 12.325 18.791 1.00 79.19 127 THR A C 1
ATOM 991 O O . THR A 1 127 ? -21.236 12.226 18.991 1.00 79.19 127 THR A O 1
ATOM 994 N N . VAL A 1 128 ? -19.174 11.348 19.114 1.00 80.94 128 VAL A N 1
ATOM 995 C CA . VAL A 1 128 ? -19.534 10.042 19.677 1.00 80.94 128 VAL A CA 1
ATOM 996 C C . VAL A 1 128 ? -18.897 9.906 21.061 1.00 80.94 128 VAL A C 1
ATOM 998 O O . VAL A 1 128 ? -17.700 9.681 21.192 1.00 80.94 128 VAL A O 1
ATOM 1001 N N . GLU A 1 129 ? -19.722 10.002 22.103 1.00 75.06 129 GLU A N 1
ATOM 1002 C CA . GLU A 1 129 ? -19.311 10.114 23.516 1.00 75.06 129 GLU A CA 1
ATOM 1003 C C . GLU A 1 129 ? -18.458 8.938 24.037 1.00 75.06 129 GLU A C 1
ATOM 1005 O O . GLU A 1 129 ? -17.706 9.087 24.995 1.00 75.06 129 GLU A O 1
ATOM 1010 N N . LYS A 1 130 ? -18.533 7.770 23.388 1.00 85.94 130 LYS A N 1
ATOM 1011 C CA . LYS A 1 130 ? -17.840 6.535 23.790 1.00 85.94 130 LYS A CA 1
ATOM 1012 C C . LYS A 1 130 ? -16.981 5.949 22.670 1.00 85.94 130 LYS A C 1
ATOM 1014 O O . LYS A 1 130 ? -16.980 4.737 22.478 1.00 85.94 130 LYS A O 1
ATOM 1019 N N . ALA A 1 131 ? -16.288 6.774 21.890 1.00 88.94 131 ALA A N 1
ATOM 1020 C CA . ALA A 1 131 ? -15.400 6.308 20.824 1.00 88.94 131 ALA A CA 1
ATOM 1021 C C . ALA A 1 131 ? -13.947 6.735 21.060 1.00 88.94 131 ALA A C 1
ATOM 1023 O O . ALA A 1 131 ? -13.668 7.900 21.327 1.00 88.94 131 ALA A O 1
ATOM 1024 N N . VAL A 1 132 ? -13.019 5.791 20.906 1.00 91.50 132 VAL A N 1
ATOM 1025 C CA . VAL A 1 132 ? -11.574 6.019 21.024 1.00 91.50 132 VAL A CA 1
ATOM 1026 C C . VAL A 1 132 ? -10.908 5.574 19.731 1.00 91.50 132 VAL A C 1
ATOM 1028 O O . VAL A 1 132 ? -11.079 4.431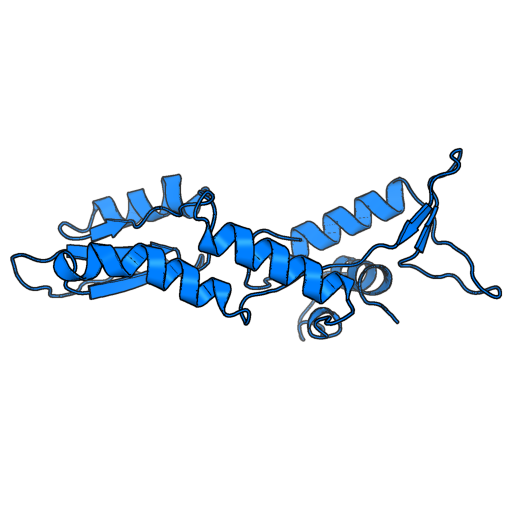 19.307 1.00 91.50 132 VAL A O 1
ATOM 1031 N N . LEU A 1 133 ? -10.159 6.469 19.089 1.00 92.69 133 LEU A N 1
ATOM 1032 C CA . LEU A 1 133 ? -9.342 6.114 17.932 1.00 92.69 133 LEU A CA 1
ATOM 1033 C C . LEU A 1 133 ? -8.113 5.330 18.391 1.00 92.69 133 LEU A C 1
ATOM 1035 O O . LEU A 1 133 ? -7.377 5.782 19.263 1.00 92.69 133 LEU A O 1
ATOM 1039 N N . ILE A 1 134 ? -7.874 4.179 17.771 1.00 93.88 134 ILE A N 1
ATOM 1040 C CA . ILE A 1 134 ? -6.627 3.437 17.924 1.00 93.88 134 ILE A CA 1
ATOM 1041 C C . ILE A 1 134 ? -5.614 4.011 16.940 1.00 93.88 134 ILE A C 1
ATOM 1043 O O . ILE A 1 134 ? -5.781 3.899 15.723 1.00 93.88 134 ILE A O 1
ATOM 1047 N N . GLU A 1 135 ? -4.573 4.645 17.469 1.00 92.88 135 GLU A N 1
ATOM 1048 C CA . GLU A 1 135 ? -3.521 5.237 16.651 1.00 92.88 135 GLU A CA 1
ATOM 1049 C C . GLU A 1 135 ? -2.623 4.153 16.032 1.00 92.88 135 GLU A C 1
ATOM 1051 O O . GLU A 1 135 ? -2.243 3.197 16.719 1.00 92.88 135 GLU A O 1
ATOM 1056 N N . PRO A 1 136 ? -2.262 4.274 14.741 1.00 93.44 136 PRO A N 1
ATOM 1057 C CA . PRO A 1 136 ? -1.250 3.412 14.148 1.00 93.44 136 PRO A CA 1
ATOM 1058 C C . PRO A 1 136 ? 0.108 3.590 14.839 1.00 93.44 136 PRO A C 1
ATOM 1060 O O . PRO A 1 136 ? 0.529 4.712 15.103 1.00 93.44 136 PRO A O 1
ATOM 1063 N N . GLN A 1 137 ? 0.809 2.483 15.069 1.00 94.12 137 GLN A N 1
ATOM 1064 C CA . GLN A 1 137 ? 2.119 2.405 15.709 1.00 94.12 137 GLN A CA 1
ATOM 1065 C C . GLN A 1 137 ? 3.165 1.944 14.677 1.00 94.12 137 GLN A C 1
ATOM 1067 O O . GLN A 1 137 ? 3.419 0.741 14.561 1.00 94.12 137 GLN A O 1
ATOM 1072 N N . PRO A 1 138 ? 3.772 2.861 13.900 1.00 92.06 138 PRO A N 1
ATOM 1073 C CA . PRO A 1 138 ? 4.685 2.492 12.817 1.00 92.06 138 PRO A CA 1
ATOM 1074 C C . PRO A 1 138 ? 5.986 1.842 13.316 1.00 92.06 138 PRO A C 1
ATOM 1076 O O . PRO A 1 138 ? 6.611 1.070 12.591 1.00 92.06 138 PRO A O 1
ATOM 1079 N N . GLU A 1 139 ? 6.353 2.085 14.574 1.00 94.62 139 GLU A N 1
ATOM 1080 C CA . GLU A 1 139 ? 7.528 1.508 15.245 1.00 94.62 139 GLU A CA 1
ATOM 1081 C C . GLU A 1 139 ? 7.262 0.116 15.846 1.00 94.62 139 GLU A C 1
ATOM 1083 O O . GLU A 1 139 ? 8.155 -0.491 16.442 1.00 94.62 139 GLU A O 1
ATOM 1088 N N . ASN A 1 140 ? 6.047 -0.420 15.693 1.00 95.56 140 ASN A N 1
ATOM 1089 C CA . ASN A 1 140 ? 5.707 -1.744 16.193 1.00 95.56 140 ASN A CA 1
ATOM 1090 C C . ASN A 1 140 ? 6.607 -2.819 15.554 1.00 95.56 140 ASN A C 1
ATOM 1092 O O . ASN A 1 140 ? 6.700 -2.950 14.331 1.00 95.56 140 ASN A O 1
ATOM 1096 N N . THR A 1 141 ? 7.262 -3.625 16.391 1.00 96.50 141 THR A N 1
ATOM 1097 C CA . THR A 1 141 ? 8.261 -4.603 15.938 1.00 96.50 141 THR A CA 1
ATOM 1098 C C . THR A 1 141 ? 7.668 -5.699 15.058 1.00 96.50 141 THR A C 1
ATOM 1100 O O . THR A 1 141 ? 8.337 -6.127 14.118 1.00 96.50 141 THR A O 1
ATOM 1103 N N . VAL A 1 142 ? 6.417 -6.109 15.299 1.00 95.19 142 VAL A N 1
ATOM 1104 C CA . VAL A 1 142 ? 5.699 -7.083 14.459 1.00 95.19 142 VAL A CA 1
ATOM 1105 C C . VAL A 1 142 ? 5.502 -6.512 13.057 1.00 95.19 142 VAL A C 1
ATOM 1107 O O . VAL A 1 142 ? 5.803 -7.182 12.069 1.00 95.19 142 VAL A O 1
ATOM 1110 N N . LEU A 1 143 ? 5.070 -5.250 12.961 1.00 94.38 143 LEU A N 1
ATOM 1111 C CA . LEU A 1 143 ? 4.898 -4.564 11.681 1.00 94.38 143 LEU A CA 1
ATOM 1112 C C . LEU A 1 143 ? 6.222 -4.459 10.921 1.00 94.38 143 LEU A C 1
ATOM 1114 O O . LEU A 1 143 ? 6.292 -4.863 9.761 1.00 94.38 143 LEU A O 1
ATOM 1118 N N . LEU A 1 144 ? 7.278 -3.965 11.574 1.00 94.69 144 LEU A N 1
ATOM 1119 C CA . LEU A 1 144 ? 8.592 -3.795 10.951 1.00 94.69 144 LEU A CA 1
ATOM 1120 C C . LEU A 1 144 ? 9.158 -5.128 10.443 1.00 94.69 144 LEU A C 1
ATOM 1122 O O . LEU A 1 144 ? 9.604 -5.215 9.297 1.00 94.69 144 LEU A O 1
ATOM 1126 N N . GLN A 1 145 ? 9.098 -6.184 11.260 1.00 95.31 145 GLN A N 1
ATOM 1127 C CA . GLN A 1 145 ? 9.563 -7.517 10.871 1.00 95.31 145 GLN A CA 1
ATOM 1128 C C . GLN A 1 145 ? 8.767 -8.076 9.693 1.00 95.31 145 GLN A C 1
ATOM 1130 O O . GLN A 1 145 ? 9.358 -8.553 8.720 1.00 95.31 145 GLN A O 1
ATOM 1135 N N . GLY A 1 146 ? 7.438 -7.979 9.730 1.00 93.56 146 GLY A N 1
ATOM 1136 C CA . GLY A 1 146 ? 6.630 -8.485 8.632 1.00 93.56 146 GLY A CA 1
ATOM 1137 C C . GLY A 1 146 ? 6.759 -7.651 7.357 1.00 93.56 146 GLY A C 1
ATOM 1138 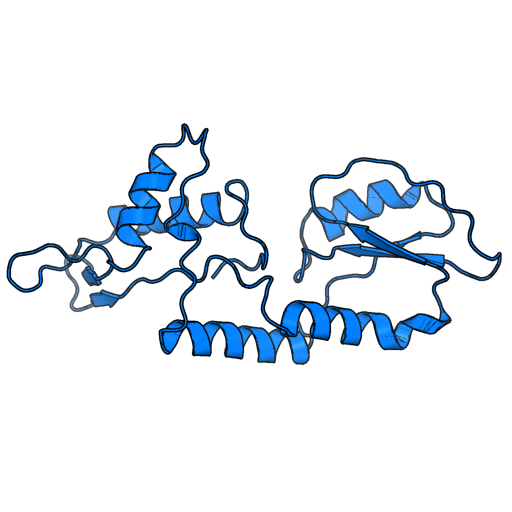O O . GLY A 1 146 ? 6.735 -8.222 6.274 1.00 93.56 146 GLY A O 1
ATOM 1139 N N . MET A 1 147 ? 7.001 -6.337 7.430 1.00 93.19 147 MET A N 1
ATOM 1140 C CA . MET A 1 147 ? 7.342 -5.535 6.245 1.00 93.19 147 MET A CA 1
ATOM 1141 C C . MET A 1 147 ? 8.657 -5.996 5.603 1.00 93.19 147 MET A C 1
ATOM 1143 O O . MET A 1 147 ? 8.726 -6.142 4.380 1.00 93.19 147 MET A O 1
ATOM 1147 N N . VAL A 1 148 ? 9.685 -6.281 6.410 1.00 94.25 148 VAL A N 1
ATOM 1148 C CA . VAL A 1 148 ? 10.947 -6.861 5.920 1.00 94.25 148 VAL A CA 1
ATOM 1149 C C . VAL A 1 148 ? 10.697 -8.215 5.260 1.00 94.25 148 VAL A C 1
ATOM 1151 O O . VAL A 1 148 ? 11.234 -8.488 4.186 1.00 94.25 148 VAL A O 1
ATOM 1154 N N . GLU A 1 149 ? 9.852 -9.058 5.852 1.00 94.25 149 GLU A N 1
ATOM 1155 C CA . GLU A 1 149 ? 9.499 -10.351 5.273 1.00 94.25 149 GLU A CA 1
ATOM 1156 C C . GLU A 1 149 ? 8.759 -10.216 3.936 1.00 94.25 149 GLU A C 1
ATOM 1158 O O . GLU A 1 149 ? 9.091 -10.914 2.974 1.00 94.25 149 GLU A O 1
ATOM 1163 N N . VAL A 1 150 ? 7.800 -9.294 3.852 1.00 93.12 150 VAL A N 1
ATOM 1164 C CA . VAL A 1 150 ? 7.048 -8.975 2.634 1.00 93.12 150 VAL A CA 1
ATOM 1165 C C . VAL A 1 150 ? 8.006 -8.561 1.509 1.00 93.12 150 VAL A C 1
ATOM 1167 O O . VAL A 1 150 ? 7.926 -9.098 0.402 1.00 93.12 150 VAL A O 1
ATOM 1170 N N . ILE A 1 151 ? 8.968 -7.678 1.802 1.00 92.62 151 ILE A N 1
ATOM 1171 C CA . ILE A 1 151 ? 9.999 -7.243 0.846 1.00 92.62 151 ILE A CA 1
ATOM 1172 C C . ILE A 1 151 ? 10.910 -8.411 0.452 1.00 92.62 151 ILE A C 1
ATOM 1174 O O . ILE A 1 151 ? 11.125 -8.645 -0.737 1.00 92.62 151 ILE A O 1
ATOM 1178 N N . LYS A 1 152 ? 11.411 -9.178 1.426 1.00 93.38 152 LYS A N 1
ATOM 1179 C CA . LYS A 1 152 ? 12.255 -10.359 1.191 1.00 93.38 152 LYS A CA 1
ATOM 1180 C C . LYS A 1 152 ? 11.565 -11.349 0.252 1.00 93.38 152 LYS A C 1
ATOM 1182 O O . LYS A 1 152 ? 12.159 -11.777 -0.731 1.00 93.38 152 LYS A O 1
ATOM 1187 N N . ASN A 1 153 ? 10.309 -11.693 0.527 1.00 91.81 153 ASN A N 1
ATOM 1188 C CA . ASN A 1 153 ? 9.534 -12.627 -0.287 1.00 91.81 153 ASN A CA 1
ATOM 1189 C C . ASN A 1 153 ? 9.368 -12.122 -1.728 1.00 91.81 153 ASN A C 1
ATOM 1191 O O . ASN A 1 153 ? 9.537 -12.898 -2.669 1.00 91.81 153 ASN A O 1
ATOM 1195 N N . HIS A 1 154 ? 9.106 -10.824 -1.906 1.00 90.75 154 HIS A N 1
ATOM 1196 C CA . HIS A 1 154 ? 9.033 -10.196 -3.227 1.00 90.75 154 HIS A CA 1
ATOM 1197 C C . HIS A 1 154 ? 10.364 -10.285 -3.988 1.00 90.75 154 HIS A C 1
ATOM 1199 O O . HIS A 1 154 ? 10.375 -10.687 -5.153 1.00 90.75 154 HIS A O 1
ATOM 1205 N N . LEU A 1 155 ? 11.487 -9.979 -3.327 1.00 90.50 155 LEU A N 1
ATOM 1206 C CA . LEU A 1 155 ? 12.830 -10.065 -3.918 1.00 90.50 155 LEU A CA 1
ATOM 1207 C C . LEU A 1 155 ? 13.232 -11.506 -4.270 1.00 90.50 155 LEU A C 1
ATOM 1209 O O . LEU A 1 155 ? 13.911 -11.721 -5.268 1.00 90.50 155 LEU A O 1
ATOM 1213 N N . LEU A 1 156 ? 12.748 -12.497 -3.514 1.00 91.25 156 LEU A N 1
ATOM 1214 C CA . LEU A 1 156 ? 12.899 -13.927 -3.818 1.00 91.25 156 LEU A CA 1
ATOM 1215 C C . LEU A 1 156 ? 11.961 -14.424 -4.938 1.00 91.25 156 LEU A C 1
ATOM 1217 O O . LEU A 1 156 ? 11.903 -15.622 -5.205 1.00 91.25 156 LEU A O 1
ATOM 1221 N N . GLY A 1 157 ? 11.203 -13.533 -5.585 1.00 85.06 157 GLY A N 1
ATOM 1222 C CA . GLY A 1 157 ? 10.353 -13.865 -6.730 1.00 85.06 157 GLY A CA 1
ATOM 1223 C C . GLY A 1 157 ? 8.922 -14.282 -6.381 1.00 85.06 157 GLY A C 1
ATOM 1224 O O . GLY A 1 157 ? 8.144 -14.573 -7.288 1.00 85.06 157 GLY A O 1
ATOM 1225 N N . ARG A 1 158 ? 8.515 -14.255 -5.102 1.00 80.50 158 ARG A N 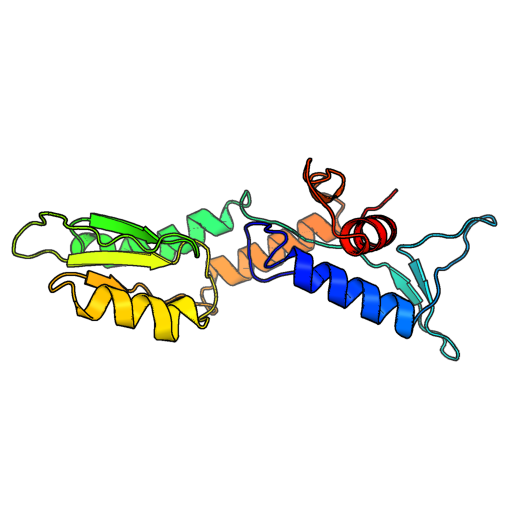1
ATOM 1226 C CA . ARG A 1 158 ? 7.119 -14.506 -4.693 1.00 80.50 158 ARG A CA 1
ATOM 1227 C C . ARG A 1 158 ? 6.274 -13.261 -4.947 1.00 80.50 158 ARG A C 1
ATOM 1229 O O . ARG A 1 158 ? 5.991 -12.476 -4.043 1.00 80.50 158 ARG A O 1
ATOM 1236 N N . ARG A 1 159 ? 5.923 -13.058 -6.213 1.00 75.75 159 ARG A N 1
ATOM 1237 C CA . ARG A 1 159 ? 5.256 -11.848 -6.698 1.00 75.75 159 ARG A CA 1
ATOM 1238 C C . ARG A 1 159 ? 3.757 -12.046 -6.826 1.00 75.75 159 ARG A C 1
ATOM 1240 O O . ARG A 1 159 ? 3.255 -13.155 -6.985 1.00 75.75 159 ARG A O 1
ATOM 1247 N N . ASN A 1 160 ? 3.034 -10.936 -6.759 1.00 74.38 160 ASN A N 1
ATOM 1248 C CA . ASN A 1 160 ? 1.595 -10.931 -6.939 1.00 74.38 160 ASN A CA 1
ATOM 1249 C C . ASN A 1 160 ? 1.224 -10.630 -8.398 1.00 74.38 160 ASN A C 1
ATOM 1251 O O . ASN A 1 160 ? 1.708 -9.651 -8.959 1.00 74.38 160 ASN A O 1
ATOM 1255 N N . ALA A 1 161 ? 0.335 -11.435 -8.982 1.00 78.50 161 ALA A N 1
ATOM 1256 C CA . ALA A 1 161 ? -0.117 -11.265 -10.362 1.00 78.50 161 ALA A CA 1
ATOM 1257 C C . ALA A 1 161 ? -1.249 -10.233 -10.526 1.00 78.50 161 ALA A C 1
ATOM 1259 O O . ALA A 1 161 ? -1.579 -9.879 -11.648 1.00 78.50 161 ALA A O 1
ATOM 1260 N N . GLN A 1 162 ? -1.862 -9.716 -9.450 1.00 81.31 162 GLN A N 1
ATOM 1261 C CA . GLN A 1 162 ? -3.055 -8.863 -9.568 1.00 81.31 162 GLN A CA 1
ATOM 1262 C C . GLN A 1 162 ? -2.799 -7.593 -10.385 1.00 81.31 162 GLN A C 1
ATOM 1264 O O . GLN A 1 162 ? -3.702 -7.150 -11.087 1.00 81.31 162 GLN A O 1
ATOM 1269 N N . LEU A 1 163 ? -1.587 -7.030 -10.345 1.00 82.31 163 LEU A N 1
ATOM 1270 C CA . LEU A 1 163 ? -1.245 -5.859 -11.156 1.00 82.31 163 LEU A CA 1
ATOM 1271 C C . LEU A 1 163 ? -1.316 -6.134 -12.669 1.00 82.31 163 LEU A C 1
ATOM 1273 O O . LEU A 1 163 ? -1.428 -5.184 -13.430 1.00 82.31 163 LEU A O 1
ATOM 1277 N N . GLN A 1 164 ? -1.300 -7.398 -13.112 1.00 81.31 164 GLN A N 1
ATOM 1278 C CA . GLN A 1 164 ? -1.549 -7.776 -14.512 1.00 81.31 164 GLN A CA 1
ATOM 1279 C C . GLN A 1 164 ? -2.999 -7.508 -14.929 1.00 81.31 164 GLN A C 1
ATOM 1281 O O . GLN A 1 164 ? -3.269 -7.210 -16.092 1.00 81.31 164 GLN A O 1
ATOM 1286 N N . ASN A 1 165 ? -3.934 -7.575 -13.980 1.00 82.00 165 ASN A N 1
ATOM 1287 C CA . ASN A 1 165 ? -5.345 -7.354 -14.251 1.00 82.00 165 ASN A CA 1
ATOM 1288 C C . ASN A 1 165 ? -5.640 -5.859 -14.423 1.00 82.00 165 ASN A C 1
ATOM 1290 O O . ASN A 1 165 ? -5.041 -4.985 -13.787 1.00 82.00 165 ASN A O 1
ATOM 1294 N N . ARG A 1 166 ? -6.607 -5.560 -15.291 1.00 79.06 166 ARG A N 1
ATOM 1295 C CA . ARG A 1 166 ? -7.133 -4.207 -15.485 1.00 79.06 166 ARG A CA 1
ATOM 1296 C C . ARG A 1 166 ? -8.434 -4.058 -14.708 1.00 79.06 166 ARG A C 1
ATOM 1298 O O . ARG A 1 166 ? -9.169 -5.023 -14.545 1.00 79.06 166 ARG A O 1
ATOM 1305 N N . CYS A 1 167 ? -8.733 -2.843 -14.255 1.00 85.38 167 CYS A N 1
ATOM 1306 C CA . CYS A 1 167 ? -10.110 -2.526 -13.892 1.00 85.38 167 CYS A CA 1
ATOM 1307 C C . CYS A 1 167 ? -10.941 -2.520 -15.178 1.00 85.38 167 CYS A C 1
ATOM 1309 O O . CYS A 1 167 ? -10.518 -1.889 -16.150 1.00 85.38 167 CYS A O 1
ATOM 1311 N N . ASP A 1 168 ? -12.114 -3.150 -15.166 1.00 86.75 168 ASP A N 1
ATOM 1312 C CA . ASP A 1 168 ? -12.947 -3.313 -16.369 1.00 86.75 168 ASP A CA 1
ATOM 1313 C C . ASP A 1 168 ? -13.332 -1.971 -17.023 1.00 86.75 168 ASP A C 1
ATOM 1315 O O . ASP A 1 168 ? -13.515 -1.889 -18.232 1.00 86.75 168 ASP A O 1
ATOM 1319 N N . TRP A 1 169 ? -13.385 -0.895 -16.229 1.00 87.75 169 TRP A N 1
ATOM 1320 C CA . TRP A 1 169 ? -13.776 0.458 -16.648 1.00 87.75 169 TRP A CA 1
ATOM 1321 C C . TRP A 1 169 ? -12.612 1.459 -16.545 1.00 87.75 169 TRP A C 1
ATOM 1323 O O . TRP A 1 169 ? -12.807 2.645 -16.274 1.00 87.75 169 TRP A O 1
ATOM 1333 N N . CYS A 1 170 ? -11.365 0.992 -16.673 1.00 87.56 170 CYS A N 1
ATOM 1334 C CA . CYS A 1 170 ? -10.195 1.861 -16.559 1.00 87.56 170 CYS A CA 1
ATOM 1335 C C . CYS A 1 170 ? -10.053 2.775 -17.784 1.00 87.56 170 CYS A C 1
ATOM 1337 O O . CYS A 1 170 ? -9.716 2.310 -18.867 1.00 87.56 170 CYS A O 1
ATOM 1339 N N . ILE A 1 171 ? -10.226 4.084 -17.590 1.00 88.31 171 ILE A N 1
ATOM 1340 C CA . ILE A 1 171 ? -10.019 5.102 -18.639 1.00 88.31 171 ILE A CA 1
ATOM 1341 C C . ILE A 1 171 ? -8.643 5.785 -18.574 1.00 88.31 171 ILE A C 1
ATOM 1343 O O . ILE A 1 171 ? -8.317 6.614 -19.417 1.00 88.31 171 ILE A O 1
ATOM 1347 N N . ASN A 1 172 ? -7.835 5.484 -17.552 1.00 88.00 172 ASN A N 1
ATOM 1348 C CA . ASN A 1 172 ? -6.533 6.117 -17.354 1.00 88.00 172 ASN A CA 1
ATOM 1349 C C . ASN A 1 172 ? -5.433 5.322 -18.073 1.00 88.00 172 ASN A C 1
ATOM 1351 O O . ASN A 1 172 ? -5.022 4.261 -17.599 1.00 88.00 172 ASN A O 1
ATOM 1355 N N . THR A 1 173 ? -4.927 5.863 -19.181 1.00 87.38 173 THR A N 1
ATOM 1356 C CA . THR A 1 173 ? -3.879 5.236 -20.005 1.00 87.38 173 THR A CA 1
ATOM 1357 C C . THR A 1 173 ? -2.566 5.025 -19.248 1.00 87.38 173 THR A C 1
ATOM 1359 O O . THR A 1 173 ? -1.886 4.028 -19.479 1.00 87.38 173 THR A O 1
ATOM 1362 N N . LYS A 1 174 ? -2.256 5.865 -18.250 1.00 89.94 174 LYS A N 1
ATOM 1363 C CA . LYS A 1 174 ? -1.048 5.719 -17.417 1.00 89.94 174 LYS A CA 1
ATOM 1364 C C . LYS A 1 174 ? -1.011 4.395 -16.657 1.00 89.94 174 LYS A C 1
ATOM 1366 O O . LYS A 1 174 ? 0.059 3.859 -16.402 1.00 89.94 174 LYS A O 1
ATOM 1371 N N . CYS A 1 175 ? -2.175 3.832 -16.319 1.00 88.75 175 CYS A N 1
ATOM 1372 C CA . CYS A 1 175 ? -2.243 2.529 -15.661 1.00 88.75 175 CYS A CA 1
ATOM 1373 C C . CYS A 1 175 ? -1.719 1.399 -16.561 1.00 88.75 175 CYS A C 1
ATOM 1375 O O . CYS A 1 175 ? -1.258 0.382 -16.056 1.00 88.75 175 CYS A O 1
ATOM 1377 N N . GLU A 1 176 ? -1.832 1.534 -17.883 1.00 87.75 176 GLU A N 1
ATOM 1378 C CA . GLU A 1 176 ? -1.283 0.574 -18.841 1.00 87.75 176 GLU A CA 1
ATOM 1379 C C . GLU A 1 176 ? 0.224 0.739 -19.008 1.00 87.75 176 GLU A C 1
ATOM 1381 O O . GLU A 1 176 ? 0.949 -0.247 -18.908 1.00 87.75 176 GLU A O 1
ATOM 1386 N N . GLU A 1 177 ? 0.692 1.975 -19.158 1.00 87.56 177 GLU A N 1
ATOM 1387 C CA . GLU A 1 177 ? 2.120 2.305 -19.228 1.00 87.56 177 GLU A CA 1
ATOM 1388 C C . GLU A 1 177 ? 2.870 1.797 -17.988 1.00 87.56 177 GLU A C 1
ATOM 1390 O O . GLU A 1 177 ? 3.846 1.054 -18.109 1.00 87.56 177 GLU A O 1
ATOM 1395 N N . MET A 1 178 ? 2.323 2.079 -16.801 1.00 91.06 178 MET A N 1
ATOM 1396 C CA . MET A 1 178 ? 2.820 1.591 -15.517 1.00 91.06 178 MET A CA 1
ATOM 1397 C C . MET A 1 178 ? 2.920 0.066 -15.462 1.00 91.06 178 MET A C 1
ATOM 1399 O O . MET A 1 178 ? 3.934 -0.469 -15.011 1.00 91.06 178 MET A O 1
ATOM 1403 N N . ARG A 1 179 ? 1.903 -0.656 -15.950 1.00 88.06 179 ARG A N 1
ATOM 1404 C CA . ARG A 1 179 ? 1.935 -2.124 -15.975 1.00 88.06 179 ARG A CA 1
ATOM 1405 C C . ARG A 1 179 ? 3.049 -2.647 -16.869 1.00 88.06 179 ARG A C 1
ATOM 1407 O O . ARG A 1 179 ? 3.765 -3.538 -16.437 1.00 88.06 179 ARG A O 1
ATOM 1414 N N . ASN A 1 180 ? 3.231 -2.071 -18.053 1.00 85.75 180 ASN A N 1
ATOM 1415 C CA . ASN A 1 180 ? 4.256 -2.520 -19.000 1.00 85.75 180 ASN A CA 1
ATOM 1416 C C . ASN A 1 180 ? 5.683 -2.395 -18.443 1.00 85.75 180 ASN A C 1
ATOM 1418 O O . ASN A 1 180 ? 6.566 -3.128 -18.870 1.00 85.75 180 ASN A O 1
ATOM 1422 N N . VAL A 1 181 ? 5.914 -1.475 -17.500 1.00 84.50 181 VAL A N 1
ATOM 1423 C CA . VAL A 1 181 ? 7.221 -1.284 -16.852 1.00 84.50 181 VAL A CA 1
ATOM 1424 C C . VAL A 1 181 ? 7.366 -2.122 -15.579 1.00 84.50 181 VAL A C 1
ATOM 1426 O O . VAL A 1 181 ? 8.457 -2.598 -15.284 1.00 84.50 181 VAL A O 1
ATOM 1429 N N . LEU A 1 182 ? 6.299 -2.268 -14.786 1.00 83.50 182 LEU A N 1
ATOM 1430 C CA . LEU A 1 182 ? 6.380 -2.811 -13.421 1.00 83.50 182 LEU A CA 1
ATOM 1431 C C . LEU A 1 182 ? 5.933 -4.270 -13.283 1.00 83.50 182 LEU A C 1
ATOM 1433 O O . LEU A 1 182 ? 6.220 -4.901 -12.260 1.00 83.50 182 LEU A O 1
ATOM 1437 N N . VAL A 1 183 ? 5.198 -4.789 -14.263 1.00 76.88 183 VAL A N 1
ATOM 1438 C CA . VAL A 1 183 ? 4.846 -6.203 -14.351 1.00 76.88 183 VAL A CA 1
ATOM 1439 C C . VAL A 1 183 ? 5.974 -6.900 -15.096 1.00 76.88 183 VAL A C 1
ATOM 1441 O O . VAL A 1 183 ? 6.208 -6.621 -16.266 1.00 76.88 183 VAL A O 1
ATOM 1444 N N . ASP A 1 184 ? 6.666 -7.808 -14.413 1.00 62.78 184 ASP A N 1
ATOM 1445 C CA . ASP A 1 184 ? 7.605 -8.708 -15.079 1.00 62.78 184 ASP A CA 1
ATOM 1446 C C . ASP A 1 184 ? 6.843 -9.544 -16.114 1.00 62.78 184 ASP A C 1
ATOM 1448 O O . ASP A 1 184 ? 5.888 -10.248 -15.768 1.00 62.78 184 ASP A O 1
ATOM 1452 N N . SER A 1 185 ? 7.267 -9.416 -17.370 1.00 47.22 185 SER A N 1
ATOM 1453 C CA . SER A 1 185 ? 6.991 -10.356 -18.457 1.00 47.22 185 SER A CA 1
ATOM 1454 C C . SER A 1 185 ? 7.812 -11.628 -18.303 1.00 47.22 185 SER A C 1
ATOM 1456 O O . SER A 1 185 ? 9.009 -11.492 -17.955 1.00 47.22 185 SER A O 1
#

Radius of gyration: 20.58 Å; chains: 1; bounding box: 53×30×61 Å

pLDDT: mean 86.39, std 10.68, range [37.38, 96.5]

Secondary structure (DSSP, 8-state):
--S-SS--TTTHHHHHHHHHHHHHHH-EEEEETTEEEEEEEE-TTSS-EEE-------TTSHHHHHHHHHHHGGGTTTEEEEEE--TT---PPP----TT-EEEEE-TT-SS--HIIIIIHHHHHTT-TTEEE----TT-HHHHHHHHHHHHHHHTT---SGGGSPPTT---THHHHHHHHHS--

Foldseek 3Di:
DDLFQDADCVGLVVVLLVVLVVQVVFWDFDADPNHGFLQWTDGPPDPDIDGAADPSHRCVQCLLVVQVCVQCVVVVVAAQEEAEDEPPDPDDDDDDGPPRHAYEYEPSRDQADDCCQPPVVCVRCVVPPRYDYRHHDNVDPSNVVSVVVSVVCVVVVVDDCCLVDDDPPDPDCSSVSSCSNHPGD